Protein AF-0000000070314030 (afdb_homodimer)

Foldseek 3Di:
DVVVVVVVVQLVCLPVPLDQKDKDQAQADDPVVQVVVCVSSVFPDKDWADAPPRGGIMMMTHHPQWDKDFPDDDNFKTWIWIDHPHDIDIDMGGHDPVVDDPPPPVVVVVD/DVVVVVVVVQLVCLPVPLDQKDKDQAFADDPVVQVVVCVSSVFPDKDWADAPPRITIMMMTHHPQWDKDFPDDDSFKTWIWIDHPHDIDIDMGGHDPVPDDPPVVVVVVVD

pLDDT: mean 74.82, std 18.59, range [35.97, 97.19]

Organism: NCBI:txid109376

Sequence (222 aa):
MGSKWTISYLSEIKHKHKPDFLFLAETKQGPEFVQKFQGHFGYDNLVTVDPVGRSGGLALYYNSEYQVKVLYSSNRMIDVEAEALGKKVYLTFVYGDPVQDMREQVWERLTMGSKWTISYLSEIKHKHKPDFLFLAETKQGPEFVQKFQGHFGYDNLVTVDPVGRSGGLALYYNSEYQVKVLYSSNRMIDVEAEALGKKVYLTFVYGDPVQDMREQVWERLT

Radius of gyration: 16.03 Å; Cα contacts (8 Å, |Δi|>4): 438; chains: 2; bounding box: 40×42×39 Å

Solvent-accessible surface area (backbone atoms only — not comparable to full-atom values): 11882 Å² total; per-residue (Å²): 119,75,62,60,53,52,38,53,45,52,59,49,31,52,74,72,56,57,51,42,31,38,39,35,42,29,25,71,54,56,75,66,52,59,54,53,49,32,64,72,66,64,47,76,40,78,48,75,30,70,39,69,78,77,49,14,22,36,35,38,35,29,43,78,73,43,52,72,43,79,76,46,74,49,65,39,32,45,29,34,41,33,32,42,95,91,41,77,47,32,41,29,40,36,53,42,58,61,85,59,57,55,66,65,52,38,46,55,65,71,93,118,75,65,61,54,50,37,53,46,53,58,49,31,51,75,73,56,57,51,44,32,37,38,34,42,30,23,61,53,57,74,65,53,58,53,53,49,32,64,70,66,63,45,75,40,79,46,76,30,70,36,80,74,81,46,17,21,36,34,39,35,29,42,78,73,42,52,74,44,80,77,45,73,46,68,39,32,45,29,34,41,34,32,42,98,90,42,79,46,31,41,31,40,37,53,46,61,64,85,63,58,56,67,64,49,38,47,56,66,70,95

Nearest PDB structures (foldseek):
  5xm9-assembly2_C  TM=5.445E-01  e=5.237E-01  African swine fever virus BA71V
  6yef-assembly1_h  TM=3.687E-01  e=9.655E-01  Staphylococcus aureus subsp. aureus NCTC 8325
  6htq-assembly1_h  TM=3.762E-01  e=4.192E+00  Bacillus subtilis subsp. subtilis str. 168
  2p4w-assembly1_A  TM=2.348E-01  e=5.693E+00  Pyrococcus furiosus
  5xm9-assembly2_C  TM=7.116E-01  e=5.278E-01  African swine fever virus BA71V

Secondary structure (DSSP, 8-state):
-HHHHHHHHHHHHHHH---SEEEEE-SS--HHHHHHHHHHHT-SEEEEE--STTS--EEEEE-TTSEEEEEEEETTEEEEEEEETTEEEEEEEEE--SSS-IIIIIHHHH-/-HHHHHHHHHHHHHHH---SEEEEE-SS--HHHHHHHHHHHT-SEEEEE--SSSS--EEEEE-TTSEEEEEEEETTEEEEEEEETTEEEEEEEEE--SSSSHHHHHHHHH-

InterPro domains:
  IPR036691 Endonuclease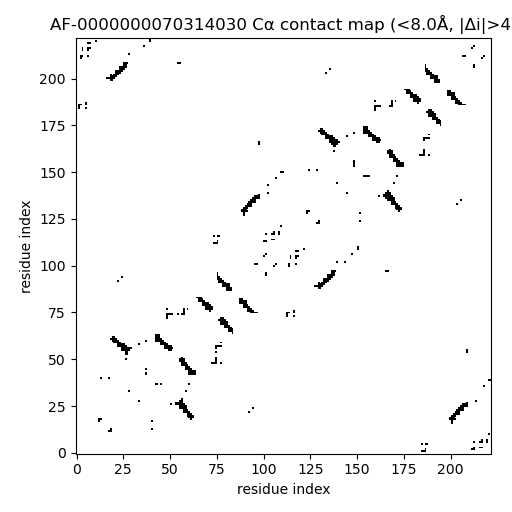/exonuclease/phosphatase superfamily [G3DSA:3.60.10.10] (2-111)
  IPR036691 Endonuclease/exonuclease/phosphatase superfamily [SSF56219] (6-108)

Structure (mmCIF, N/CA/C/O backbone):
data_AF-0000000070314030-model_v1
#
loop_
_entity.id
_entity.type
_entity.pdbx_description
1 polymer 'Uncharacterized protein'
#
loop_
_atom_site.group_PDB
_atom_site.id
_atom_site.type_symbol
_atom_site.label_atom_id
_atom_site.label_alt_id
_atom_site.label_comp_id
_atom_site.label_asym_id
_atom_site.label_entity_id
_atom_site.label_seq_id
_atom_site.pdbx_PDB_ins_code
_atom_site.Cartn_x
_atom_site.Cartn_y
_atom_site.Cartn_z
_atom_site.occupancy
_atom_site.B_iso_or_equiv
_atom_site.auth_seq_id
_atom_site.auth_comp_id
_atom_site.auth_asym_id
_atom_site.auth_atom_id
_atom_site.pdbx_PDB_model_num
ATOM 1 N N . MET A 1 1 ? 2.504 8.555 20.75 1 35.97 1 MET A N 1
ATOM 2 C CA . MET A 1 1 ? 2.734 7.195 21.25 1 35.97 1 MET A CA 1
ATOM 3 C C . MET A 1 1 ? 2.584 6.18 20.125 1 35.97 1 MET A C 1
ATOM 5 O O . MET A 1 1 ? 3.34 5.207 20.047 1 35.97 1 MET A O 1
ATOM 9 N N . GLY A 1 2 ? 1.562 6.305 19.062 1 44.12 2 GLY A N 1
ATOM 10 C CA . GLY A 1 2 ? 1.179 5.395 18 1 44.12 2 GLY A CA 1
ATOM 11 C C . GLY A 1 2 ? 2.312 5.094 17.031 1 44.12 2 GLY A C 1
ATOM 12 O O . GLY A 1 2 ? 2.447 3.965 16.562 1 44.12 2 GLY A O 1
ATOM 13 N N . SER A 1 3 ? 3.213 6.074 17 1 54.81 3 SER A N 1
ATOM 14 C CA . SER A 1 3 ? 4.312 6.008 16.047 1 54.81 3 SER A CA 1
ATOM 15 C C . SER A 1 3 ? 5.391 5.031 16.5 1 54.81 3 SER A C 1
ATOM 17 O O . SER A 1 3 ? 5.93 4.27 15.703 1 54.81 3 SER A O 1
ATOM 19 N N . LYS A 1 4 ? 5.613 4.973 17.859 1 57.22 4 LYS A N 1
ATOM 20 C CA . LYS A 1 4 ? 6.645 4.098 18.406 1 57.22 4 LYS A CA 1
ATOM 21 C C . LYS A 1 4 ? 6.32 2.631 18.141 1 57.22 4 LYS A C 1
ATOM 23 O O . LYS A 1 4 ? 7.203 1.843 17.797 1 57.22 4 LYS A O 1
ATOM 28 N N . TRP A 1 5 ? 5.027 2.453 18.109 1 59.06 5 TRP A N 1
ATOM 29 C CA . TRP A 1 5 ? 4.613 1.062 17.969 1 59.06 5 TRP A CA 1
ATOM 30 C C . TRP A 1 5 ? 4.738 0.603 16.516 1 59.06 5 TRP A C 1
ATOM 32 O O . TRP A 1 5 ? 5.172 -0.52 16.25 1 59.06 5 TRP A O 1
ATOM 42 N N . THR A 1 6 ? 4.609 1.526 15.633 1 64.81 6 THR A N 1
ATOM 43 C CA . THR A 1 6 ? 4.691 1.187 14.219 1 64.81 6 THR A CA 1
ATOM 44 C C . THR A 1 6 ? 6.133 0.872 13.82 1 64.81 6 THR A C 1
ATOM 46 O O . THR A 1 6 ? 6.387 -0.11 13.125 1 64.81 6 THR A O 1
ATOM 49 N N . ILE A 1 7 ? 6.965 1.538 14.398 1 65.25 7 ILE A N 1
ATOM 50 C CA . ILE A 1 7 ? 8.375 1.353 14.07 1 65.25 7 ILE A CA 1
ATOM 51 C C . ILE A 1 7 ? 8.875 0.043 14.68 1 65.25 7 ILE A C 1
ATOM 53 O O . ILE A 1 7 ? 9.617 -0.704 14.031 1 65.25 7 ILE A O 1
ATOM 57 N N . SER A 1 8 ? 8.484 -0.083 15.891 1 70.31 8 SER A N 1
ATOM 58 C CA . SER A 1 8 ? 8.867 -1.33 16.547 1 70.31 8 SER A CA 1
ATOM 59 C C . SER A 1 8 ? 8.336 -2.539 15.781 1 70.31 8 SER A C 1
ATOM 61 O O . SER A 1 8 ? 9.039 -3.537 15.617 1 70.31 8 SER A O 1
ATOM 63 N N . TYR A 1 9 ? 7.215 -2.328 15.328 1 76.69 9 TYR A N 1
ATOM 64 C CA . TYR A 1 9 ? 6.621 -3.436 14.586 1 76.69 9 TYR A CA 1
ATOM 65 C C . TYR A 1 9 ? 7.348 -3.662 13.266 1 76.69 9 TYR A C 1
ATOM 67 O O . TYR A 1 9 ? 7.625 -4.805 12.891 1 76.69 9 TYR A O 1
ATOM 75 N N . LEU A 1 10 ? 7.656 -2.596 12.695 1 76.19 10 LEU A N 1
ATOM 76 C CA . LEU A 1 10 ? 8.367 -2.711 11.422 1 76.19 10 LEU A CA 1
ATOM 77 C C . LEU A 1 10 ? 9.711 -3.406 11.609 1 76.19 10 LEU A C 1
ATOM 79 O O . LEU A 1 10 ? 10.109 -4.223 10.781 1 76.19 10 LEU A O 1
ATOM 83 N N . SER A 1 11 ? 10.297 -3.053 12.664 1 74.38 11 SER A N 1
ATOM 84 C CA . SER A 1 11 ? 11.57 -3.686 12.977 1 74.38 11 SER A CA 1
ATOM 85 C C . SER A 1 11 ? 11.398 -5.168 13.281 1 74.38 11 SER A C 1
ATOM 87 O O . SER A 1 11 ? 12.25 -5.988 12.922 1 74.38 11 SER A O 1
ATOM 89 N N . GLU A 1 12 ? 10.336 -5.477 13.844 1 77.94 12 GLU A N 1
ATOM 90 C CA . GLU A 1 12 ? 10.062 -6.855 14.227 1 77.94 12 GLU A CA 1
ATOM 91 C C . GLU A 1 12 ? 9.75 -7.719 13.008 1 77.94 12 GLU A C 1
ATOM 93 O O . GLU A 1 12 ? 10.18 -8.867 12.922 1 77.94 12 GLU A O 1
ATOM 98 N N . ILE A 1 13 ? 9.047 -7.066 12.086 1 77.19 13 ILE A N 1
ATOM 99 C CA . ILE A 1 13 ? 8.562 -7.906 10.992 1 77.19 13 ILE A CA 1
ATOM 100 C C . ILE A 1 13 ? 9.703 -8.164 10 1 77.19 13 ILE A C 1
ATOM 102 O O . ILE A 1 13 ? 9.648 -9.125 9.227 1 77.19 13 ILE A O 1
ATOM 106 N N . LYS A 1 14 ? 10.664 -7.395 10.086 1 76.5 14 LYS A N 1
ATOM 107 C CA . LYS A 1 14 ? 11.844 -7.621 9.25 1 76.5 14 LYS A CA 1
ATOM 108 C C . LYS A 1 14 ? 12.406 -9.023 9.477 1 76.5 14 LYS A C 1
ATOM 110 O O . LYS A 1 14 ? 12.898 -9.656 8.531 1 76.5 14 LYS A O 1
ATOM 115 N N . HIS A 1 15 ? 12.281 -9.453 10.695 1 76.25 15 HIS A N 1
ATOM 116 C CA . HIS A 1 15 ? 12.891 -10.719 11.078 1 76.25 15 HIS A CA 1
ATOM 117 C C . HIS A 1 15 ? 11.859 -11.844 11.094 1 76.25 15 HIS A C 1
ATOM 119 O O . HIS A 1 15 ? 12.211 -13.016 10.953 1 76.25 15 HIS A O 1
ATOM 125 N N . LYS A 1 16 ? 10.656 -11.539 11.234 1 78.25 16 LYS A N 1
ATOM 126 C CA . LYS A 1 16 ? 9.609 -12.547 11.352 1 78.25 16 LYS A CA 1
ATOM 127 C C . LYS A 1 16 ? 9.055 -12.93 9.984 1 78.25 16 LYS A C 1
ATOM 129 O O . LYS A 1 16 ? 9.023 -14.109 9.625 1 78.25 16 LYS A O 1
ATOM 134 N N . HIS A 1 17 ? 8.531 -11.984 9.281 1 79.44 17 HIS A N 1
ATOM 135 C CA . HIS A 1 17 ? 8.109 -12.148 7.895 1 79.44 17 HIS A CA 1
ATOM 136 C C . HIS A 1 17 ? 8.383 -10.883 7.082 1 79.44 17 HIS A C 1
ATOM 138 O O . HIS A 1 17 ? 7.578 -9.953 7.078 1 79.44 17 HIS A O 1
ATOM 144 N N . LYS A 1 18 ? 9.617 -10.852 6.621 1 84.88 18 LYS A N 1
ATOM 145 C CA . LYS A 1 18 ? 9.906 -9.703 5.766 1 84.88 18 LYS A CA 1
ATOM 146 C C . LYS A 1 18 ? 8.836 -9.531 4.691 1 84.88 18 LYS A C 1
ATOM 148 O O . LYS A 1 18 ? 8.594 -10.445 3.9 1 84.88 18 LYS A O 1
ATOM 153 N N . PRO A 1 19 ? 8.148 -8.367 4.695 1 92.69 19 PRO A N 1
ATOM 154 C CA . PRO A 1 19 ? 7.145 -8.188 3.645 1 92.69 19 PRO A CA 1
ATOM 155 C C . PRO A 1 19 ? 7.719 -8.352 2.24 1 92.69 19 PRO A C 1
ATOM 157 O O . PRO A 1 19 ? 8.852 -7.953 1.981 1 92.69 19 PRO A O 1
ATOM 160 N N . ASP A 1 20 ? 6.91 -9.016 1.349 1 95.25 20 ASP A N 1
ATOM 161 C CA . ASP A 1 20 ? 7.312 -9.094 -0.052 1 95.25 20 ASP A CA 1
ATOM 162 C C . ASP A 1 20 ? 7.285 -7.719 -0.712 1 95.25 20 ASP A C 1
ATOM 164 O O . ASP A 1 20 ? 8.125 -7.418 -1.566 1 95.25 20 ASP A O 1
ATOM 168 N N . PHE A 1 21 ? 6.297 -6.945 -0.281 1 95.69 21 PHE A N 1
ATOM 169 C CA . PHE A 1 21 ? 6.121 -5.574 -0.75 1 95.69 21 PHE A CA 1
ATOM 170 C C . PHE A 1 21 ? 5.879 -4.629 0.421 1 95.69 21 PHE A C 1
ATOM 172 O O . PHE A 1 21 ? 5.012 -4.879 1.259 1 95.69 21 PHE A O 1
ATOM 179 N N . LEU A 1 22 ? 6.668 -3.576 0.509 1 92.31 22 LEU A N 1
ATOM 180 C CA . LEU A 1 22 ? 6.465 -2.525 1.5 1 92.31 22 LEU A CA 1
ATOM 181 C C . LEU A 1 22 ? 6.324 -1.165 0.827 1 92.31 22 LEU A C 1
ATOM 183 O O . LEU A 1 22 ? 7.25 -0.696 0.164 1 92.31 22 LEU A O 1
ATOM 187 N N . PHE A 1 23 ? 5.164 -0.625 0.94 1 90.38 23 PHE A N 1
ATOM 188 C CA . PHE A 1 23 ? 4.902 0.719 0.438 1 90.38 23 PHE A CA 1
ATOM 189 C C . PHE A 1 23 ? 5.051 1.75 1.551 1 90.38 23 PHE A C 1
ATOM 191 O O . PHE A 1 23 ? 4.512 1.573 2.645 1 90.38 23 PHE A O 1
ATOM 198 N N . LEU A 1 24 ? 5.812 2.764 1.223 1 83.06 24 LEU A N 1
ATOM 199 C CA . LEU A 1 24 ? 6.023 3.859 2.162 1 83.06 24 LEU A CA 1
ATOM 200 C C . LEU A 1 24 ? 5.559 5.184 1.564 1 83.06 24 LEU A C 1
ATOM 202 O O . LEU A 1 24 ? 6.012 5.574 0.485 1 83.06 24 LEU A O 1
ATOM 206 N N . ALA A 1 25 ? 4.551 5.746 2.113 1 72.56 25 ALA A N 1
ATOM 207 C CA . ALA A 1 25 ? 4.172 7.105 1.74 1 72.56 25 ALA A CA 1
ATOM 208 C C . ALA A 1 25 ? 4.828 8.133 2.66 1 72.56 25 ALA A C 1
ATOM 210 O O . ALA A 1 25 ? 4.512 8.195 3.852 1 72.56 25 ALA A O 1
ATOM 211 N N . GLU A 1 26 ? 6.188 8.555 2.309 1 60.34 26 GLU A N 1
ATOM 212 C CA . GLU A 1 26 ? 6.977 9.445 3.154 1 60.34 26 GLU A CA 1
ATOM 213 C C . GLU A 1 26 ? 6.762 10.906 2.775 1 60.34 26 GLU A C 1
ATOM 215 O O . GLU A 1 26 ? 7.07 11.312 1.654 1 60.34 26 GLU A O 1
ATOM 220 N N . THR A 1 27 ? 5.914 11.711 3.305 1 53.16 27 THR A N 1
ATOM 221 C CA . THR A 1 27 ? 5.633 13.062 2.846 1 53.16 27 THR A CA 1
ATOM 222 C C . THR A 1 27 ? 6.855 13.961 3.031 1 53.16 27 THR A C 1
ATOM 224 O O . THR A 1 27 ? 7.039 14.93 2.285 1 53.16 27 THR A O 1
ATOM 227 N N . LYS A 1 28 ? 7.613 13.664 4.016 1 52.69 28 LYS A N 1
ATOM 228 C CA . LYS A 1 28 ? 8.594 14.727 4.227 1 52.69 28 LYS A CA 1
ATOM 229 C C . LYS A 1 28 ? 10 14.156 4.379 1 52.69 28 LYS A C 1
ATOM 231 O O . LYS A 1 28 ? 10.898 14.828 4.902 1 52.69 28 LYS A O 1
ATOM 236 N N . GLN A 1 29 ? 10.18 12.914 3.846 1 57.28 29 GLN A N 1
ATOM 237 C CA . GLN A 1 29 ? 11.523 12.391 4.051 1 57.28 29 GLN A CA 1
ATOM 238 C C . GLN A 1 29 ? 12.344 12.477 2.768 1 57.28 29 GLN A C 1
ATOM 240 O O . GLN A 1 29 ? 11.805 12.359 1.667 1 57.28 29 GLN A O 1
ATOM 245 N N . GLY A 1 30 ? 13.617 12.938 2.906 1 59.03 30 GLY A N 1
ATOM 246 C CA . GLY A 1 30 ? 14.539 13.047 1.788 1 59.03 30 GLY A CA 1
ATOM 247 C C . GLY A 1 30 ? 14.945 11.703 1.215 1 59.03 30 GLY A C 1
ATOM 248 O O . GLY A 1 30 ? 14.602 10.656 1.768 1 59.03 30 GLY A O 1
ATOM 249 N N . PRO A 1 31 ? 15.438 11.688 -0.002 1 65.5 31 PRO A N 1
ATOM 250 C CA . PRO A 1 31 ? 15.914 10.477 -0.69 1 65.5 31 PRO A CA 1
ATOM 251 C C . PRO A 1 31 ? 16.859 9.641 0.17 1 65.5 31 PRO A C 1
ATOM 253 O O . PRO A 1 31 ? 16.906 8.414 0.022 1 65.5 31 PRO A O 1
ATOM 256 N N . GLU A 1 32 ? 17.547 10.266 1.08 1 69.06 32 GLU A N 1
ATOM 257 C CA . GLU A 1 32 ? 18.5 9.547 1.923 1 69.06 32 GLU A CA 1
ATOM 258 C C . GLU A 1 32 ? 17.781 8.562 2.848 1 69.06 32 GLU A C 1
ATOM 260 O O . GLU A 1 32 ? 18.281 7.465 3.102 1 69.06 32 GLU A O 1
ATOM 265 N N . PHE A 1 33 ? 16.734 8.922 3.199 1 69.5 33 PHE A N 1
ATOM 266 C CA . PHE A 1 33 ? 15.961 8.062 4.094 1 69.5 33 PHE A CA 1
ATOM 267 C C . PHE A 1 33 ? 15.523 6.793 3.379 1 69.5 33 PHE A C 1
ATOM 269 O O . PHE A 1 33 ? 15.672 5.691 3.914 1 69.5 33 PHE A O 1
ATOM 276 N N . VAL A 1 34 ? 15.102 6.914 2.297 1 73.5 34 VAL A N 1
ATOM 277 C CA . VAL A 1 34 ? 14.562 5.816 1.499 1 73.5 34 VAL A CA 1
ATOM 278 C C . VAL A 1 34 ? 15.656 4.781 1.252 1 73.5 34 VAL A C 1
ATOM 280 O O . VAL A 1 34 ? 15.43 3.578 1.404 1 73.5 34 VAL A O 1
ATOM 283 N N . GLN A 1 35 ? 16.828 5.242 1.033 1 77.69 35 GLN A N 1
ATOM 284 C CA . GLN A 1 35 ? 17.938 4.34 0.762 1 77.69 35 GLN A CA 1
ATOM 285 C C . GLN A 1 35 ? 18.391 3.633 2.035 1 77.69 35 GLN A C 1
ATOM 287 O O . GLN A 1 35 ? 18.734 2.445 2.008 1 77.69 35 GLN A O 1
ATOM 292 N N . LYS A 1 36 ? 18.422 4.398 3.045 1 75.75 36 LYS A N 1
ATOM 293 C CA . LYS A 1 36 ? 18.828 3.812 4.324 1 75.75 36 LYS A CA 1
ATOM 294 C C . LYS A 1 36 ? 17.828 2.74 4.766 1 75.75 36 LYS A C 1
ATOM 296 O O . LYS A 1 36 ? 18.234 1.687 5.262 1 75.75 36 LYS A O 1
ATOM 301 N N . PHE A 1 37 ? 16.641 2.996 4.5 1 77.56 37 PHE A N 1
ATOM 302 C CA . PHE A 1 37 ? 15.586 2.051 4.84 1 77.56 37 PHE A CA 1
ATOM 303 C C . PHE A 1 37 ? 15.727 0.765 4.039 1 77.56 37 PHE A C 1
ATOM 305 O O . PHE A 1 37 ? 15.57 -0.332 4.578 1 77.56 37 PHE A O 1
ATOM 312 N N . GLN A 1 38 ? 16.047 0.926 2.855 1 82.81 38 GLN A N 1
ATOM 313 C CA . GLN A 1 38 ? 16.25 -0.229 1.984 1 82.81 38 GLN A CA 1
ATOM 314 C C . GLN A 1 38 ? 17.328 -1.158 2.533 1 82.81 38 GLN A C 1
ATOM 316 O O . GLN A 1 38 ? 17.125 -2.371 2.609 1 82.81 38 GLN A O 1
ATOM 321 N N . GLY A 1 39 ? 18.484 -0.559 2.832 1 81.69 39 GLY A N 1
ATOM 322 C CA . GLY A 1 39 ? 19.594 -1.33 3.383 1 81.69 39 GLY A CA 1
ATOM 323 C C . GLY A 1 39 ? 19.25 -1.983 4.711 1 81.69 39 GLY A C 1
ATOM 324 O O . GLY A 1 39 ? 19.594 -3.148 4.938 1 81.69 39 GLY A O 1
ATOM 325 N N . HIS A 1 40 ? 18.516 -1.284 5.453 1 76.81 40 HIS A N 1
ATOM 326 C CA . HIS A 1 40 ? 18.188 -1.771 6.785 1 76.81 40 HIS A CA 1
ATOM 327 C C . HIS A 1 40 ? 17.219 -2.955 6.711 1 76.81 40 HIS A C 1
ATOM 329 O O . HIS A 1 40 ? 17.359 -3.924 7.461 1 76.81 40 HIS A O 1
ATOM 335 N N . PHE A 1 41 ? 16.297 -2.904 5.828 1 82.94 41 PHE A N 1
ATOM 336 C CA . PHE A 1 41 ? 15.281 -3.943 5.727 1 82.94 41 PHE A CA 1
ATOM 337 C C . PHE A 1 41 ? 15.742 -5.062 4.801 1 82.94 41 PHE A C 1
ATOM 339 O O . PHE A 1 41 ? 15.148 -6.141 4.781 1 82.94 41 PHE A O 1
ATOM 346 N N . GLY A 1 42 ? 16.797 -4.773 3.992 1 86.56 42 GLY A N 1
ATOM 347 C CA . GLY A 1 42 ? 17.391 -5.793 3.143 1 86.56 42 GLY A CA 1
ATOM 348 C C . GLY A 1 42 ? 16.609 -6.016 1.853 1 86.56 42 GLY A C 1
ATOM 349 O O . GLY A 1 42 ? 16.5 -7.148 1.387 1 86.56 42 GLY A O 1
ATOM 350 N N . TYR A 1 43 ? 15.984 -4.953 1.379 1 91.12 43 TYR A N 1
ATOM 351 C CA . TYR A 1 43 ? 15.289 -5.094 0.103 1 91.12 43 TYR A CA 1
ATOM 352 C C . TYR A 1 43 ? 16.266 -4.969 -1.062 1 91.12 43 TYR A C 1
ATOM 354 O O . TYR A 1 43 ? 17.203 -4.176 -1.007 1 91.12 43 TYR A O 1
ATOM 362 N N . ASP A 1 44 ? 15.914 -5.738 -2.084 1 91.94 44 ASP A N 1
ATOM 363 C CA . ASP A 1 44 ? 16.75 -5.738 -3.277 1 91.94 44 ASP A CA 1
ATOM 364 C C . ASP A 1 44 ? 16.359 -4.617 -4.234 1 91.94 44 ASP A C 1
ATOM 366 O O . ASP A 1 44 ? 17.172 -4.129 -5.012 1 91.94 44 ASP A O 1
ATOM 370 N N . ASN A 1 45 ? 15.094 -4.289 -4.168 1 95 45 ASN A N 1
ATOM 371 C CA . ASN A 1 45 ? 14.57 -3.389 -5.191 1 95 45 ASN A CA 1
ATOM 372 C C . ASN A 1 45 ? 13.773 -2.242 -4.574 1 95 45 ASN A C 1
ATOM 374 O O . ASN A 1 45 ? 13.195 -2.391 -3.498 1 95 45 ASN A O 1
ATOM 378 N N . LEU A 1 46 ? 13.828 -1.111 -5.246 1 92.12 46 LEU A N 1
ATOM 379 C CA . LEU A 1 46 ? 13.211 0.12 -4.77 1 92.12 46 LEU A CA 1
ATOM 380 C C . LEU A 1 46 ? 12.664 0.938 -5.934 1 92.12 46 LEU A C 1
ATOM 382 O O . LEU A 1 46 ? 13.336 1.113 -6.949 1 92.12 46 LEU A O 1
ATOM 386 N N . VAL A 1 47 ? 11.359 1.292 -5.809 1 91.19 47 VAL A N 1
ATOM 387 C CA . VAL A 1 47 ? 10.75 2.291 -6.684 1 91.19 47 VAL A CA 1
ATOM 388 C C . VAL A 1 47 ? 10.438 3.555 -5.883 1 91.19 47 VAL A C 1
ATOM 390 O O . VAL A 1 47 ? 9.852 3.482 -4.801 1 91.19 47 VAL A O 1
ATOM 393 N N . THR A 1 48 ? 10.922 4.719 -6.348 1 86.94 48 THR A N 1
ATOM 394 C CA . THR A 1 48 ? 10.602 5.961 -5.656 1 86.94 48 THR A CA 1
ATOM 395 C C . THR A 1 48 ? 9.891 6.934 -6.594 1 86.94 48 THR A C 1
ATOM 397 O O . THR A 1 48 ? 10.062 6.867 -7.812 1 86.94 48 THR A O 1
ATOM 400 N N . VAL A 1 49 ? 8.977 7.668 -5.992 1 83.19 49 VAL A N 1
ATOM 401 C CA . VAL A 1 49 ? 8.375 8.82 -6.652 1 83.19 49 VAL A CA 1
ATOM 402 C C . VAL A 1 49 ? 8.758 10.102 -5.902 1 83.19 49 VAL A C 1
ATOM 404 O O . VAL A 1 49 ? 8.539 10.203 -4.691 1 83.19 49 VAL A O 1
ATOM 407 N N . ASP A 1 50 ? 9.383 11.016 -6.645 1 72.31 50 ASP A N 1
ATOM 408 C CA . ASP A 1 50 ? 9.844 12.25 -6.012 1 72.31 50 ASP A CA 1
ATOM 409 C C . ASP A 1 50 ? 8.672 13.094 -5.531 1 72.31 50 ASP A C 1
ATOM 411 O O . ASP A 1 50 ? 7.613 13.117 -6.164 1 72.31 50 ASP A O 1
ATOM 415 N N . PRO A 1 51 ? 8.82 13.609 -4.305 1 63.66 51 PRO A N 1
ATOM 416 C CA . PRO A 1 51 ? 7.758 14.508 -3.842 1 63.66 51 PRO A CA 1
ATOM 417 C C . PRO A 1 51 ? 7.625 15.766 -4.707 1 63.66 51 PRO A C 1
ATOM 419 O O . PRO A 1 51 ? 8.594 16.188 -5.328 1 63.66 51 PRO A O 1
ATOM 422 N N . VAL A 1 52 ? 6.359 16.047 -5.133 1 53.84 52 VAL A N 1
ATOM 423 C CA . VAL A 1 52 ? 6.156 17.359 -5.746 1 53.84 52 VAL A CA 1
ATOM 424 C C . VAL A 1 52 ? 5.98 18.406 -4.66 1 53.84 52 VAL A C 1
ATOM 426 O O . VAL A 1 52 ? 5.02 18.359 -3.891 1 53.84 52 VAL A O 1
ATOM 429 N N . GLY A 1 53 ? 7.023 19.141 -4.328 1 52.41 53 GLY A N 1
ATOM 430 C CA . GLY A 1 53 ? 7.051 20.125 -3.268 1 52.41 53 GLY A CA 1
ATOM 431 C C . GLY A 1 53 ? 7.301 19.531 -1.896 1 52.41 53 GLY A C 1
ATOM 432 O O . GLY A 1 53 ? 8.258 18.781 -1.708 1 52.41 53 GLY A O 1
ATOM 433 N N . ARG A 1 54 ? 6.23 20.062 -0.901 1 47.94 54 ARG A N 1
ATOM 434 C CA . ARG A 1 54 ? 6.41 19.609 0.474 1 47.94 54 ARG A CA 1
ATOM 435 C C . ARG A 1 54 ? 5.914 18.172 0.649 1 47.94 54 ARG A C 1
ATOM 437 O O . ARG A 1 54 ? 5.957 17.625 1.754 1 47.94 54 ARG A O 1
ATOM 444 N N . SER A 1 55 ? 5 17.703 -0.189 1 48.19 55 SER A N 1
ATOM 445 C CA . SER A 1 55 ? 4.289 16.438 0.033 1 48.19 55 SER A CA 1
ATOM 446 C C . SER A 1 55 ? 5.191 15.242 -0.228 1 48.19 55 SER A C 1
ATOM 448 O O . SER A 1 55 ? 6.023 15.273 -1.137 1 48.19 55 SER A O 1
ATOM 450 N N . GLY A 1 56 ? 5.75 14.594 0.653 1 54.09 56 GLY A N 1
ATOM 451 C CA . GLY A 1 56 ? 6.562 13.414 0.937 1 54.09 56 GLY A CA 1
ATOM 452 C C . GLY A 1 56 ? 6.52 12.383 -0.173 1 54.09 56 GLY A C 1
ATOM 453 O O . GLY A 1 56 ? 5.523 12.273 -0.889 1 54.09 56 GLY A O 1
ATOM 454 N N . GLY A 1 57 ? 7.68 11.992 -0.906 1 69.88 57 GLY A N 1
ATOM 455 C CA . GLY A 1 57 ? 8.008 10.977 -1.896 1 69.88 57 GLY A CA 1
ATOM 456 C C . GLY A 1 57 ? 7.445 9.609 -1.556 1 69.88 57 GLY A C 1
ATOM 457 O O . GLY A 1 57 ? 7.07 9.352 -0.41 1 69.88 57 GLY A O 1
ATOM 458 N N . LEU A 1 58 ? 6.801 8.828 -2.451 1 81.88 58 LEU A N 1
ATOM 459 C CA . LEU A 1 58 ? 6.387 7.441 -2.305 1 81.88 58 LEU A CA 1
ATOM 460 C C . LEU A 1 58 ? 7.543 6.492 -2.605 1 81.88 58 LEU A C 1
ATOM 462 O O . LEU A 1 58 ? 8.391 6.793 -3.445 1 81.88 58 LEU A O 1
ATOM 466 N N . ALA A 1 59 ? 7.539 5.449 -1.807 1 87.56 59 ALA A N 1
ATOM 467 C CA . ALA A 1 59 ? 8.523 4.402 -2.07 1 87.56 59 ALA A CA 1
ATOM 468 C C . ALA A 1 59 ? 7.883 3.02 -2.016 1 87.56 59 ALA A C 1
ATOM 470 O O . ALA A 1 59 ? 6.992 2.773 -1.199 1 87.56 59 ALA A O 1
ATOM 471 N N . LEU A 1 60 ? 8.289 2.193 -2.904 1 93.06 60 LEU A N 1
ATOM 472 C CA . LEU A 1 60 ? 7.93 0.78 -2.889 1 93.06 60 LEU A CA 1
ATOM 473 C C . LEU A 1 60 ? 9.172 -0.099 -2.822 1 93.06 60 LEU A C 1
ATOM 475 O O . LEU A 1 60 ? 10.031 -0.042 -3.709 1 93.06 60 LEU A O 1
ATOM 479 N N . TYR A 1 61 ? 9.242 -0.83 -1.74 1 93.19 61 TYR A N 1
ATOM 480 C CA . TYR A 1 61 ? 10.281 -1.842 -1.58 1 93.19 61 TYR A CA 1
ATOM 481 C C . TYR A 1 61 ? 9.742 -3.23 -1.899 1 93.19 61 TYR A C 1
ATOM 483 O O . TYR A 1 61 ? 8.609 -3.566 -1.532 1 93.19 61 TYR A O 1
ATOM 491 N N . TYR A 1 62 ? 10.594 -4.031 -2.611 1 96 62 TYR A N 1
ATOM 492 C CA . TYR A 1 62 ? 10.117 -5.379 -2.887 1 96 62 TYR A CA 1
ATOM 493 C C . TYR A 1 62 ? 11.281 -6.352 -3.049 1 96 62 TYR A C 1
ATOM 495 O O . TYR A 1 62 ? 12.406 -5.938 -3.334 1 96 62 TYR A O 1
ATOM 503 N N . ASN A 1 63 ? 10.977 -7.66 -2.881 1 94.31 63 ASN A N 1
ATOM 504 C CA . ASN A 1 63 ? 11.977 -8.727 -2.945 1 94.31 63 ASN A CA 1
ATOM 505 C C . ASN A 1 63 ? 12.297 -9.109 -4.387 1 94.31 63 ASN A C 1
ATOM 507 O O . ASN A 1 63 ? 11.453 -8.969 -5.273 1 94.31 63 ASN A O 1
ATOM 511 N N . SER A 1 64 ? 13.43 -9.719 -4.641 1 93.94 64 SER A N 1
ATOM 512 C CA . SER A 1 64 ? 13.922 -10.047 -5.977 1 93.94 64 SER A CA 1
ATOM 513 C C . SER A 1 64 ? 13.164 -11.227 -6.57 1 93.94 64 SER A C 1
ATOM 515 O O . SER A 1 64 ? 13.289 -11.516 -7.762 1 93.94 64 SER A O 1
ATOM 517 N N . GLU A 1 65 ? 12.344 -11.812 -5.762 1 93.62 65 GLU A N 1
ATOM 518 C CA . GLU A 1 65 ? 11.539 -12.914 -6.285 1 93.62 65 GLU A CA 1
ATOM 519 C C . GLU A 1 65 ? 10.477 -12.406 -7.25 1 93.62 65 GLU A C 1
ATOM 521 O O . GLU A 1 65 ? 9.938 -13.172 -8.047 1 93.62 65 GLU A O 1
ATOM 526 N N . TYR A 1 66 ? 10.227 -11.109 -7.18 1 95.69 66 TYR A N 1
ATOM 527 C CA . TYR A 1 66 ? 9.188 -10.523 -8.016 1 95.69 66 TYR A CA 1
ATOM 528 C C . TYR A 1 66 ? 9.789 -9.656 -9.117 1 95.69 66 TYR A C 1
ATOM 530 O O . TYR A 1 66 ? 10.727 -8.898 -8.867 1 95.69 66 TYR A O 1
ATOM 538 N N . GLN A 1 67 ? 9.336 -9.883 -10.312 1 96.69 67 GLN A N 1
ATOM 539 C CA . GLN A 1 67 ? 9.547 -8.891 -11.359 1 96.69 67 GLN A CA 1
ATOM 540 C C . GLN A 1 67 ? 8.461 -7.82 -11.336 1 96.69 67 GLN A C 1
ATOM 542 O O . GLN A 1 67 ? 7.281 -8.125 -11.523 1 96.69 67 GLN A O 1
ATOM 547 N N . VAL A 1 68 ? 8.883 -6.594 -11.102 1 97.19 68 VAL A N 1
ATOM 548 C CA . VAL A 1 68 ? 7.895 -5.539 -10.891 1 97.19 68 VAL A CA 1
ATOM 549 C C . VAL A 1 68 ? 7.973 -4.527 -12.039 1 97.19 68 VAL A C 1
ATOM 551 O O . VAL A 1 68 ? 9.062 -4.078 -12.398 1 97.19 68 VAL A O 1
ATOM 554 N N . LYS A 1 69 ? 6.883 -4.234 -12.609 1 96.81 69 LYS A N 1
ATOM 555 C CA . LYS A 1 69 ? 6.719 -3.191 -13.617 1 96.81 69 LYS A CA 1
ATOM 556 C C . LYS A 1 69 ? 5.828 -2.064 -13.102 1 96.81 69 LYS A C 1
ATOM 558 O O . LYS A 1 69 ? 4.695 -2.305 -12.688 1 96.81 69 LYS A O 1
ATOM 563 N N . VAL A 1 70 ? 6.379 -0.869 -13.133 1 95.75 70 VAL A N 1
ATOM 564 C CA . VAL A 1 70 ? 5.562 0.284 -12.766 1 95.75 70 VAL A CA 1
ATOM 565 C C . VAL A 1 70 ? 4.625 0.641 -13.914 1 95.75 70 VAL A C 1
ATOM 567 O O . VAL A 1 70 ? 5.078 0.974 -15.016 1 95.75 70 VAL A O 1
ATOM 570 N N . LEU A 1 71 ? 3.344 0.573 -13.633 1 94.12 71 LEU A N 1
ATOM 571 C CA . LEU A 1 71 ? 2.348 0.874 -14.648 1 94.12 71 LEU A CA 1
ATOM 572 C C . LEU A 1 71 ? 2.01 2.361 -14.664 1 94.12 71 LEU A C 1
ATOM 574 O O . LEU A 1 71 ? 1.711 2.926 -15.719 1 94.12 71 LEU A O 1
ATOM 578 N N . TYR A 1 72 ? 2.016 2.934 -13.477 1 89.88 72 TYR A N 1
ATOM 579 C CA . TYR A 1 72 ? 1.74 4.355 -13.289 1 89.88 72 TYR A CA 1
ATOM 580 C C . TYR A 1 72 ? 2.281 4.848 -11.953 1 89.88 72 TYR A C 1
ATOM 582 O O . TYR A 1 72 ? 2.236 4.129 -10.953 1 89.88 72 TYR A O 1
ATOM 590 N N . SER A 1 73 ? 2.814 6.047 -11.938 1 87.75 73 SER A N 1
ATOM 591 C CA . SER A 1 73 ? 3.201 6.672 -10.672 1 87.75 73 SER A CA 1
ATOM 592 C C . SER A 1 73 ? 3 8.18 -10.727 1 87.75 73 SER A C 1
ATOM 594 O O . SER A 1 73 ? 3.111 8.797 -11.789 1 87.75 73 SER A O 1
ATOM 596 N N . SER A 1 74 ? 2.607 8.68 -9.641 1 81.38 74 SER A N 1
ATOM 597 C CA . SER A 1 74 ? 2.523 10.109 -9.359 1 81.38 74 SER A CA 1
ATOM 598 C C . SER A 1 74 ? 2.934 10.414 -7.926 1 81.38 74 SER A C 1
ATOM 600 O O . SER A 1 74 ? 3.307 9.508 -7.172 1 81.38 74 SER A O 1
ATOM 602 N N . ASN A 1 75 ? 2.816 11.648 -7.598 1 77.38 75 ASN A N 1
ATOM 603 C CA . ASN A 1 75 ? 3.145 12.016 -6.223 1 77.38 75 ASN A CA 1
ATOM 604 C C . ASN A 1 75 ? 2.117 11.469 -5.234 1 77.38 75 ASN A C 1
ATOM 606 O O . ASN A 1 75 ? 2.314 11.547 -4.02 1 77.38 75 ASN A O 1
ATOM 610 N N . ARG A 1 76 ? 1.138 10.719 -5.793 1 78 76 ARG A N 1
ATOM 611 C CA . ARG A 1 76 ? 0.079 10.266 -4.895 1 78 76 ARG A CA 1
ATOM 612 C C . ARG A 1 76 ? -0.196 8.773 -5.078 1 78 76 ARG A C 1
ATOM 614 O O . ARG A 1 76 ? -1.044 8.203 -4.391 1 78 76 ARG A O 1
ATOM 621 N N . MET A 1 77 ? 0.478 8.234 -6.102 1 84.62 77 MET A N 1
ATOM 622 C CA . MET A 1 77 ? 0.094 6.855 -6.395 1 84.62 77 MET A CA 1
ATOM 623 C C . MET A 1 77 ? 1.257 6.086 -7.008 1 84.62 77 MET A C 1
ATOM 625 O O . MET A 1 77 ? 2.033 6.641 -7.785 1 84.62 77 MET A O 1
ATOM 629 N N . ILE A 1 78 ? 1.318 4.824 -6.629 1 90.31 78 ILE A N 1
ATOM 630 C CA . ILE A 1 78 ? 2.145 3.855 -7.34 1 90.31 78 ILE A CA 1
ATOM 631 C C . ILE A 1 78 ? 1.297 2.65 -7.738 1 90.31 78 ILE A C 1
ATOM 633 O O . ILE A 1 78 ? 0.624 2.051 -6.898 1 90.31 78 ILE A O 1
ATOM 637 N N . ASP A 1 79 ? 1.225 2.404 -9.031 1 93 79 ASP A N 1
ATOM 638 C CA . ASP A 1 79 ? 0.552 1.24 -9.602 1 93 79 ASP A CA 1
ATOM 639 C C . ASP A 1 79 ? 1.552 0.305 -10.273 1 93 79 ASP A C 1
ATOM 641 O O . ASP A 1 79 ? 2.289 0.72 -11.172 1 93 79 ASP A O 1
ATOM 645 N N . VAL A 1 80 ? 1.512 -0.976 -9.758 1 95.94 80 VAL A N 1
ATOM 646 C CA . VAL A 1 80 ? 2.537 -1.867 -10.297 1 95.94 80 VAL A CA 1
ATOM 647 C C . VAL A 1 80 ? 1.913 -3.213 -10.656 1 95.94 80 VAL A C 1
ATOM 649 O O . VAL A 1 80 ? 0.885 -3.6 -10.094 1 95.94 80 VAL A O 1
ATOM 652 N N . GLU A 1 81 ? 2.566 -3.832 -11.617 1 96.38 81 GLU A N 1
ATOM 653 C CA . GLU A 1 81 ? 2.408 -5.254 -11.906 1 96.38 81 GLU A CA 1
ATOM 654 C C . GLU A 1 81 ? 3.59 -6.059 -11.375 1 96.38 81 GLU A C 1
ATOM 656 O O . GLU A 1 81 ? 4.742 -5.766 -11.695 1 96.38 81 GLU A O 1
ATOM 661 N N . ALA A 1 82 ? 3.307 -7.008 -10.492 1 96.69 82 ALA A N 1
ATOM 662 C CA . ALA A 1 82 ? 4.344 -7.887 -9.953 1 96.69 82 ALA A CA 1
ATOM 663 C C . ALA A 1 82 ? 4.152 -9.32 -10.438 1 96.69 82 ALA A C 1
ATOM 665 O O . ALA A 1 82 ? 3.027 -9.828 -10.453 1 96.69 82 ALA A O 1
ATOM 666 N N . GLU A 1 83 ? 5.238 -9.883 -10.828 1 95.75 83 GLU A N 1
ATOM 667 C CA . GLU A 1 83 ? 5.168 -11.242 -11.344 1 95.75 83 GLU A CA 1
ATOM 668 C C . GLU A 1 83 ? 6.184 -12.148 -10.648 1 95.75 83 GLU A C 1
ATOM 670 O O . GLU A 1 83 ? 7.336 -11.758 -10.461 1 95.75 83 GLU A O 1
ATOM 675 N N . ALA A 1 84 ? 5.66 -13.227 -10.148 1 91.5 84 ALA A N 1
ATOM 676 C CA . ALA A 1 84 ? 6.527 -14.297 -9.641 1 91.5 84 ALA A CA 1
ATOM 677 C C . ALA A 1 84 ? 6.039 -15.664 -10.109 1 91.5 84 ALA A C 1
ATOM 679 O O . ALA A 1 84 ? 4.852 -15.977 -10.016 1 91.5 84 ALA A O 1
ATOM 680 N N . LEU A 1 85 ? 6.938 -16.469 -10.633 1 89.19 85 LEU A N 1
ATOM 681 C CA . LEU A 1 85 ? 6.656 -17.828 -11.062 1 89.19 85 LEU A CA 1
ATOM 682 C C . LEU A 1 85 ? 5.469 -17.875 -12.016 1 89.19 85 LEU A C 1
ATOM 684 O O . LEU A 1 85 ? 4.562 -18.688 -11.852 1 89.19 85 LEU A O 1
ATOM 688 N N . GLY A 1 86 ? 5.324 -16.891 -12.875 1 88.25 86 GLY A N 1
ATOM 689 C CA . GLY A 1 86 ? 4.312 -16.875 -13.922 1 88.25 86 GLY A CA 1
ATOM 690 C C . GLY A 1 86 ? 2.986 -16.297 -13.461 1 88.25 86 GLY A C 1
ATOM 691 O O . GLY A 1 86 ? 2.014 -16.281 -14.219 1 88.25 86 GLY A O 1
ATOM 692 N N . LYS A 1 87 ? 2.887 -15.961 -12.203 1 90.25 87 LYS A N 1
ATOM 693 C CA . LYS A 1 87 ? 1.656 -15.367 -11.688 1 90.25 87 LYS A CA 1
ATOM 694 C C . LYS A 1 87 ? 1.813 -13.867 -11.484 1 90.25 87 LYS A C 1
ATOM 696 O O . LYS A 1 87 ? 2.855 -13.406 -11.016 1 90.25 87 LYS A O 1
ATOM 701 N N . LYS A 1 88 ? 0.728 -13.219 -11.891 1 92.88 88 LYS A N 1
ATOM 702 C CA . LYS A 1 88 ? 0.762 -11.758 -11.789 1 92.88 88 LYS A CA 1
ATOM 703 C C . LYS A 1 88 ? -0.148 -11.266 -10.672 1 92.88 88 LYS A C 1
ATOM 705 O O . LYS A 1 88 ? -1.193 -11.859 -10.398 1 92.88 88 LYS A O 1
ATOM 710 N N . VAL A 1 89 ? 0.376 -10.289 -10.016 1 93.94 89 VAL A N 1
ATOM 711 C CA . VAL A 1 89 ? -0.427 -9.586 -9.023 1 93.94 89 VAL A CA 1
ATOM 712 C C . VAL A 1 89 ? -0.325 -8.078 -9.242 1 93.94 89 VAL A C 1
ATOM 714 O O . VAL A 1 89 ? 0.757 -7.559 -9.531 1 93.94 89 VAL A O 1
ATOM 717 N N . TYR A 1 90 ? -1.498 -7.441 -9.195 1 94.44 90 TYR A N 1
ATOM 718 C CA . TYR A 1 90 ? -1.533 -5.996 -9.391 1 94.44 90 TYR A CA 1
ATOM 719 C C . TYR A 1 90 ? -1.728 -5.277 -8.055 1 94.44 90 TYR A C 1
ATOM 721 O O . TYR A 1 90 ? -2.66 -5.578 -7.312 1 94.44 90 TYR A O 1
ATOM 729 N N . LEU A 1 91 ? -0.795 -4.336 -7.766 1 95.81 91 LEU A N 1
ATOM 730 C CA . LEU A 1 91 ? -0.798 -3.578 -6.516 1 95.81 91 LEU A CA 1
ATOM 731 C C . LEU A 1 91 ? -0.9 -2.082 -6.789 1 95.81 91 LEU A C 1
ATOM 733 O O . LEU A 1 91 ? -0.161 -1.544 -7.617 1 95.81 91 LEU A O 1
ATOM 737 N N . THR A 1 92 ? -1.862 -1.471 -6.148 1 92.19 92 THR A N 1
ATOM 738 C CA . THR A 1 92 ? -2.008 -0.024 -6.262 1 92.19 92 THR A CA 1
ATOM 739 C C . THR A 1 92 ? -2.014 0.63 -4.883 1 92.19 92 THR A C 1
ATOM 741 O O . THR A 1 92 ? -2.738 0.193 -3.986 1 92.19 92 THR A O 1
ATOM 744 N N . PHE A 1 93 ? -1.172 1.583 -4.754 1 89.38 93 PHE A N 1
ATOM 745 C CA . PHE A 1 93 ? -1.104 2.365 -3.523 1 89.38 93 PHE A CA 1
ATOM 746 C C . PHE A 1 93 ? -1.469 3.82 -3.789 1 89.38 93 PHE A C 1
ATOM 748 O O . PHE A 1 93 ? -0.888 4.465 -4.664 1 89.38 93 PHE A O 1
ATOM 755 N N . VAL A 1 94 ? -2.43 4.277 -3.021 1 82.38 94 VAL A N 1
ATOM 756 C CA . VAL A 1 94 ? -2.883 5.652 -3.215 1 82.38 94 VAL A CA 1
ATOM 757 C C . VAL A 1 94 ? -2.766 6.422 -1.902 1 82.38 94 VAL A C 1
ATOM 759 O O . VAL A 1 94 ? -3.32 6.012 -0.881 1 82.38 94 VAL A O 1
ATOM 762 N N . TYR A 1 95 ? -2.064 7.504 -2.01 1 75.44 95 TYR A N 1
ATOM 763 C CA . TYR A 1 95 ? -1.97 8.445 -0.896 1 75.44 95 TYR A CA 1
ATOM 764 C C . TYR A 1 95 ? -2.953 9.594 -1.067 1 75.44 95 TYR A C 1
ATOM 766 O O . TYR A 1 95 ? -2.891 10.328 -2.055 1 75.44 95 TYR A O 1
ATOM 774 N N . GLY A 1 96 ? -3.904 9.805 -0.171 1 61.97 96 GLY A N 1
ATOM 775 C CA . GLY A 1 96 ? -4.895 10.867 -0.246 1 61.97 96 GLY A CA 1
ATOM 776 C C . GLY A 1 96 ? -4.457 12.141 0.445 1 61.97 96 GLY A C 1
ATOM 777 O O . GLY A 1 96 ? -3.918 12.102 1.554 1 61.97 96 GLY A O 1
ATOM 778 N N . ASP A 1 97 ? -4.086 13.188 -0.222 1 52.94 97 ASP A N 1
ATOM 779 C CA . ASP A 1 97 ? -3.705 14.477 0.348 1 52.94 97 ASP A CA 1
ATOM 780 C C . ASP A 1 97 ? -4.742 14.953 1.361 1 52.94 97 ASP A C 1
ATOM 782 O O . ASP A 1 97 ? -5.934 15.008 1.059 1 52.94 97 ASP A O 1
ATOM 786 N N . PRO A 1 98 ? -4.395 15.008 2.68 1 47.94 98 PRO A N 1
ATOM 787 C CA . PRO A 1 98 ? -5.328 15.609 3.635 1 47.94 98 PRO A CA 1
ATOM 788 C C . PRO A 1 98 ? -5.941 16.906 3.121 1 47.94 98 PRO A C 1
ATOM 790 O O . PRO A 1 98 ? -7.074 17.25 3.479 1 47.94 98 PRO A O 1
ATOM 793 N N . VAL A 1 99 ? -5.066 17.766 2.85 1 43.81 99 VAL A N 1
ATOM 794 C CA . VAL A 1 99 ? -5.57 19.094 2.533 1 43.81 99 VAL A CA 1
ATOM 795 C C . VAL A 1 99 ? -6.57 19 1.384 1 43.81 99 VAL A C 1
ATOM 797 O O . VA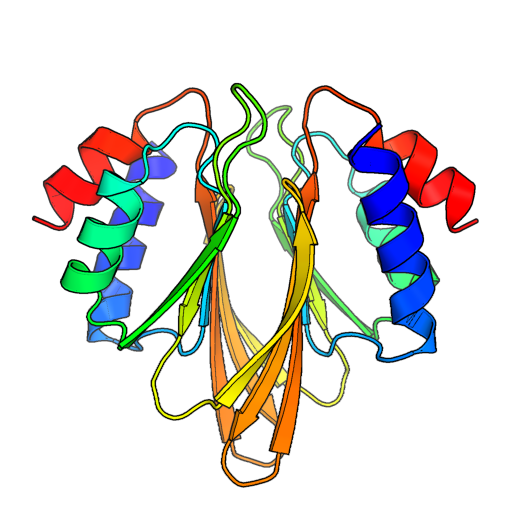L A 1 99 ? -7.602 19.688 1.397 1 43.81 99 VAL A O 1
ATOM 800 N N . GLN A 1 100 ? -6.055 18.672 0.254 1 42.25 100 GLN A N 1
ATOM 801 C CA . GLN A 1 100 ? -6.836 18.922 -0.955 1 42.25 100 GLN A CA 1
ATOM 802 C C . GLN A 1 100 ? -7.883 17.828 -1.16 1 42.25 100 GLN A C 1
ATOM 804 O O . GLN A 1 100 ? -7.746 16.719 -0.64 1 42.25 100 GLN A O 1
ATOM 809 N N . ASP A 1 101 ? -8.523 17.625 -2.404 1 41.28 101 ASP A N 1
ATOM 810 C CA . ASP A 1 101 ? -9.719 17.234 -3.143 1 41.28 101 ASP A CA 1
ATOM 811 C C . ASP A 1 101 ? -9.844 15.719 -3.238 1 41.28 101 ASP A C 1
ATOM 813 O O . ASP A 1 101 ? -10.562 15.203 -4.094 1 41.28 101 ASP A O 1
ATOM 817 N N . MET A 1 102 ? -9.055 14.867 -2.789 1 44.59 102 MET A N 1
ATOM 818 C CA . MET A 1 102 ? -9.438 13.641 -3.482 1 44.59 102 MET A CA 1
ATOM 819 C C . MET A 1 102 ? -10.93 13.375 -3.344 1 44.59 102 MET A C 1
ATOM 821 O O . MET A 1 102 ? -11.492 12.547 -4.066 1 44.59 102 MET A O 1
ATOM 825 N N . ARG A 1 103 ? -11.398 13.734 -2.238 1 44.88 103 ARG A N 1
ATOM 826 C CA . ARG A 1 103 ? -12.797 13.469 -1.907 1 44.88 103 ARG A CA 1
ATOM 827 C C . ARG A 1 103 ? -13.703 13.758 -3.096 1 44.88 103 ARG A C 1
ATOM 829 O O . ARG A 1 103 ? -14.539 12.93 -3.461 1 44.88 103 ARG A O 1
ATOM 836 N N . GLU A 1 104 ? -13.891 15.117 -3.1 1 43.41 104 GLU A N 1
ATOM 837 C CA . GLU A 1 104 ? -14.938 15.516 -4.035 1 43.41 104 GLU A CA 1
ATOM 838 C C . GLU A 1 104 ? -14.68 14.961 -5.43 1 43.41 104 GLU A C 1
ATOM 840 O O . GLU A 1 104 ? -15.617 14.57 -6.133 1 43.41 104 GLU A O 1
ATOM 845 N N . GLN A 1 105 ? -13.422 14.945 -5.836 1 42.38 105 GLN A N 1
ATOM 846 C CA . GLN A 1 105 ? -13.133 14.719 -7.246 1 42.38 105 GLN A CA 1
ATOM 847 C C . GLN A 1 105 ? -13.055 13.227 -7.562 1 42.38 105 GLN A C 1
ATOM 849 O O . GLN A 1 105 ? -13.352 12.812 -8.688 1 42.38 105 GLN A O 1
ATOM 854 N N . VAL A 1 106 ? -12.445 12.555 -6.781 1 44.44 106 VAL A N 1
ATOM 855 C CA . VAL A 1 106 ? -12.414 11.141 -7.121 1 44.44 106 VAL A CA 1
ATOM 856 C C . VAL A 1 106 ? -13.844 10.633 -7.332 1 44.44 106 VAL A C 1
ATOM 858 O O . VAL A 1 106 ? -14.125 9.945 -8.32 1 44.44 106 VAL A O 1
ATOM 861 N N . TRP A 1 107 ? -14.695 10.914 -6.297 1 45.88 107 TRP A N 1
ATOM 862 C CA . TRP A 1 107 ? -16.047 10.391 -6.391 1 45.88 107 TRP A CA 1
ATOM 863 C C . TRP A 1 107 ? -16.828 11.078 -7.508 1 45.88 107 TRP A C 1
ATOM 865 O O . TRP A 1 107 ? -17.672 10.461 -8.156 1 45.88 107 TRP A O 1
ATOM 875 N N . GLU A 1 108 ? -16.625 12.375 -7.422 1 46.44 108 GLU A N 1
ATOM 876 C CA . GLU A 1 108 ? -17.438 13.016 -8.461 1 46.44 108 GLU A CA 1
ATOM 877 C C . GLU A 1 108 ? -17.156 12.406 -9.828 1 46.44 108 GLU A C 1
ATOM 879 O O . GLU A 1 108 ? -18.031 12.359 -10.688 1 46.44 108 GLU A O 1
ATOM 884 N N . ARG A 1 109 ? -15.984 11.953 -9.922 1 38.47 109 ARG A N 1
ATOM 885 C CA . ARG A 1 109 ? -15.641 11.469 -11.258 1 38.47 109 ARG A CA 1
ATOM 886 C C . ARG A 1 109 ? -15.93 9.977 -11.383 1 38.47 109 ARG A C 1
ATOM 888 O O . ARG A 1 109 ? -16.016 9.453 -12.5 1 38.47 109 ARG A O 1
ATOM 895 N N . LEU A 1 110 ? -15.789 9.344 -10.32 1 40.94 110 LEU A N 1
ATOM 896 C CA . LEU A 1 110 ? -16.078 7.918 -10.445 1 40.94 110 LEU A CA 1
ATOM 897 C C . LEU A 1 110 ? -17.578 7.672 -10.445 1 40.94 110 LEU A C 1
ATOM 899 O O . LEU A 1 110 ? -18.031 6.566 -10.758 1 40.94 110 LEU A O 1
ATOM 903 N N . THR A 1 111 ? -18.359 8.641 -9.922 1 40.31 111 THR A N 1
ATO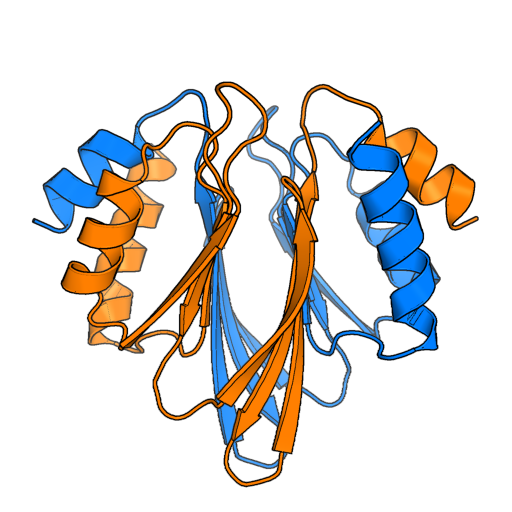M 904 C CA . THR A 1 111 ? -19.812 8.531 -9.992 1 40.31 111 THR A CA 1
ATOM 905 C C . THR A 1 111 ? -20.359 9.336 -11.172 1 40.31 111 THR A C 1
ATOM 907 O O . THR A 1 111 ? -19.75 10.336 -11.578 1 40.31 111 THR A O 1
ATOM 910 N N . MET B 1 1 ? -3.453 20.203 -9.766 1 36.72 1 MET B N 1
ATOM 911 C CA . MET B 1 1 ? -3.57 19.516 -11.047 1 36.72 1 MET B CA 1
ATOM 912 C C . MET B 1 1 ? -3.287 18.016 -10.898 1 36.72 1 MET B C 1
ATOM 914 O O . MET B 1 1 ? -3.941 17.188 -11.531 1 36.72 1 MET B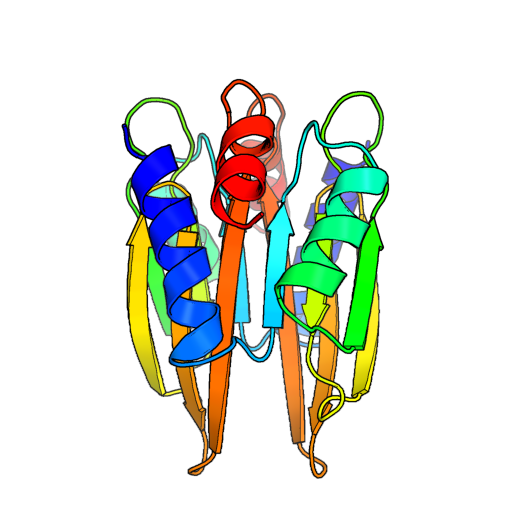 O 1
ATOM 918 N N . GLY B 1 2 ? -2.256 17.5 -10.023 1 45.09 2 GLY B N 1
ATOM 919 C CA . GLY B 1 2 ? -1.74 16.156 -9.844 1 45.09 2 GLY B CA 1
ATOM 920 C C . GLY B 1 2 ? -2.799 15.172 -9.383 1 45.09 2 GLY B C 1
ATOM 921 O O . GLY B 1 2 ? -2.812 14.016 -9.82 1 45.09 2 GLY B O 1
ATOM 922 N N . SER B 1 3 ? -3.787 15.773 -8.734 1 55.44 3 SER B N 1
ATOM 923 C CA . SER B 1 3 ? -4.848 14.969 -8.133 1 55.44 3 SER B CA 1
ATOM 924 C C . SER B 1 3 ? -5.836 14.477 -9.18 1 55.44 3 SER B C 1
ATOM 926 O O . SER B 1 3 ? -6.266 13.32 -9.141 1 55.44 3 SER B O 1
ATOM 928 N N . LYS B 1 4 ? -6.074 15.328 -10.211 1 57.78 4 LYS B N 1
ATOM 929 C CA . LYS B 1 4 ? -7.027 14.977 -11.258 1 57.78 4 LYS B CA 1
ATOM 930 C C . LYS B 1 4 ? -6.543 13.766 -12.055 1 57.78 4 LYS B C 1
ATOM 932 O O . LYS B 1 4 ? -7.332 12.883 -12.391 1 57.78 4 LYS B O 1
ATOM 937 N N . TRP B 1 5 ? -5.254 13.742 -12.148 1 59.34 5 TRP B N 1
ATOM 938 C CA . TRP B 1 5 ? -4.695 12.68 -12.977 1 59.34 5 TRP B CA 1
ATOM 939 C C . TRP B 1 5 ? -4.723 11.344 -12.234 1 59.34 5 TRP B C 1
ATOM 941 O O . TRP B 1 5 ? -5.023 10.305 -12.828 1 59.34 5 TRP B O 1
ATOM 951 N N . THR B 1 6 ? -4.625 11.43 -10.969 1 65 6 THR B N 1
ATOM 952 C CA . THR B 1 6 ? -4.625 10.211 -10.172 1 65 6 THR B CA 1
ATOM 953 C C . THR B 1 6 ? -6.012 9.57 -10.156 1 65 6 THR B C 1
ATOM 955 O O . THR B 1 6 ? -6.145 8.359 -10.32 1 65 6 THR B O 1
ATOM 958 N N . ILE B 1 7 ? -6.926 10.367 -10.156 1 64.88 7 ILE B N 1
ATOM 959 C CA . ILE B 1 7 ? -8.297 9.875 -10.109 1 64.88 7 ILE B CA 1
ATOM 960 C C . ILE B 1 7 ? -8.688 9.289 -11.469 1 64.88 7 ILE B C 1
ATOM 962 O O . ILE B 1 7 ? -9.32 8.234 -11.531 1 64.88 7 ILE B O 1
ATOM 966 N N . SER B 1 8 ? -8.336 10.055 -12.406 1 69.56 8 SER B N 1
ATOM 967 C CA . SER B 1 8 ? -8.602 9.555 -13.75 1 69.56 8 SER B CA 1
ATOM 968 C C . SER B 1 8 ? -7.93 8.211 -13.992 1 69.56 8 SER B C 1
ATOM 970 O O . SER B 1 8 ? -8.523 7.305 -14.578 1 69.56 8 SER B O 1
ATOM 972 N N . TYR B 1 9 ? -6.824 8.156 -13.469 1 76.44 9 TYR B N 1
ATOM 973 C CA . TYR B 1 9 ? -6.098 6.902 -13.664 1 76.44 9 TYR B CA 1
ATOM 974 C C . TYR B 1 9 ? -6.754 5.766 -12.883 1 76.44 9 TYR B C 1
ATOM 976 O O . TYR B 1 9 ? -6.906 4.656 -13.398 1 76.44 9 TYR B O 1
ATOM 984 N N . LEU B 1 10 ? -7.133 6.133 -11.742 1 76.06 10 LEU B N 1
ATOM 985 C CA . LEU B 1 10 ? -7.777 5.113 -10.922 1 76.06 10 LEU B CA 1
ATOM 986 C C . LEU B 1 10 ? -9.055 4.605 -11.586 1 76.06 10 LEU B C 1
ATOM 988 O O . LEU B 1 10 ? -9.344 3.408 -11.555 1 76.06 10 LEU B O 1
ATOM 992 N N . SER B 1 11 ? -9.719 5.52 -12.133 1 74.12 11 SER B N 1
ATOM 993 C CA . SER B 1 11 ? -10.938 5.148 -12.844 1 74.12 11 SER B CA 1
ATOM 994 C C . SER B 1 11 ? -10.617 4.297 -14.07 1 74.12 11 SER B C 1
ATOM 996 O O . SER B 1 11 ? -11.367 3.373 -14.398 1 74.12 11 SER B O 1
ATOM 998 N N . GLU B 1 12 ? -9.555 4.551 -14.648 1 77.31 12 GLU B N 1
ATOM 999 C CA . GLU B 1 12 ? -9.164 3.838 -15.867 1 77.31 12 GLU B CA 1
ATOM 1000 C C . GLU B 1 12 ? -8.711 2.414 -15.547 1 77.31 12 GLU B C 1
ATOM 1002 O O . GLU B 1 12 ? -9.016 1.481 -16.297 1 77.31 12 GLU B O 1
ATOM 1007 N N . ILE B 1 13 ? -8.047 2.34 -14.406 1 76.75 13 ILE B N 1
ATOM 1008 C CA . ILE B 1 13 ? -7.441 1.035 -14.164 1 76.75 13 ILE B CA 1
ATOM 1009 C C . ILE B 1 13 ? -8.508 0.056 -13.68 1 76.75 13 ILE B C 1
ATOM 1011 O O . ILE B 1 13 ? -8.328 -1.161 -13.766 1 76.75 13 ILE B O 1
ATOM 1015 N N . LYS B 1 14 ? -9.555 0.574 -13.234 1 75.69 14 LYS B N 1
ATOM 1016 C CA . LYS B 1 14 ? -10.672 -0.281 -12.836 1 75.69 14 LYS B CA 1
ATOM 1017 C C . LYS B 1 14 ? -11.094 -1.2 -13.977 1 75.69 14 LYS B C 1
ATOM 1019 O O . LYS B 1 14 ? -11.477 -2.35 -13.75 1 75.69 14 LYS B O 1
ATOM 1024 N N . HIS B 1 15 ? -10.977 -0.671 -15.141 1 75.06 15 HIS B N 1
ATOM 1025 C CA . HIS B 1 15 ? -11.461 -1.387 -16.312 1 75.06 15 HIS B CA 1
ATOM 1026 C C . HIS B 1 15 ? -10.32 -2.102 -17.031 1 75.06 15 HIS B C 1
ATOM 1028 O O . HIS B 1 15 ? -10.547 -3.096 -17.734 1 75.06 15 HIS B O 1
ATOM 1034 N N . LYS B 1 16 ? -9.172 -1.664 -16.875 1 77.44 16 LYS B N 1
ATOM 1035 C CA . LYS B 1 16 ? -8.031 -2.223 -17.594 1 77.44 16 LYS B CA 1
ATOM 1036 C C . LYS B 1 16 ? -7.402 -3.379 -16.828 1 77.44 16 LYS B C 1
ATOM 1038 O O . LYS B 1 16 ? -7.23 -4.473 -17.359 1 77.44 16 LYS B O 1
ATOM 1043 N N . HIS B 1 17 ? -6.961 -3.104 -15.641 1 79.25 17 HIS B N 1
ATOM 1044 C CA . HIS B 1 17 ? -6.473 -4.121 -14.719 1 79.25 17 HIS B CA 1
ATOM 1045 C C . HIS B 1 17 ? -6.844 -3.781 -13.281 1 79.25 17 HIS B C 1
ATOM 1047 O O . HIS B 1 17 ? -6.141 -3.014 -12.617 1 79.25 17 HIS B O 1
ATOM 1053 N N . LYS B 1 18 ? -8.055 -4.219 -12.969 1 84.75 18 LYS B N 1
ATOM 1054 C CA . LYS B 1 18 ? -8.422 -3.994 -11.57 1 84.75 18 LYS B CA 1
ATOM 1055 C C . LYS B 1 18 ? -7.328 -4.496 -10.625 1 84.75 18 LYS B C 1
ATOM 1057 O O . LYS B 1 18 ? -6.973 -5.676 -10.656 1 84.75 18 LYS B O 1
ATOM 1062 N N . PRO B 1 19 ? -6.746 -3.57 -9.828 1 92.56 19 PRO B N 1
ATOM 1063 C CA . PRO B 1 19 ? -5.715 -4.055 -8.906 1 92.56 19 PRO B CA 1
ATOM 1064 C C . PRO B 1 19 ? -6.215 -5.18 -8 1 92.56 19 PRO B C 1
ATOM 1066 O O . PRO B 1 19 ? -7.375 -5.168 -7.578 1 92.56 19 PRO B O 1
ATOM 1069 N N . ASP B 1 20 ? -5.32 -6.18 -7.746 1 95.12 20 ASP B N 1
ATOM 1070 C CA . ASP B 1 20 ? -5.656 -7.227 -6.785 1 95.12 20 ASP B CA 1
ATOM 1071 C C . ASP B 1 20 ? -5.738 -6.66 -5.367 1 95.12 20 ASP B C 1
ATOM 1073 O O . ASP B 1 20 ? -6.566 -7.098 -4.566 1 95.12 20 ASP B O 1
ATOM 1077 N N . PHE B 1 21 ? -4.848 -5.707 -5.129 1 95.62 21 PHE B N 1
ATOM 1078 C CA . PHE B 1 21 ? -4.793 -5 -3.854 1 95.62 21 PHE B CA 1
ATOM 1079 C C . PHE B 1 21 ? -4.691 -3.494 -4.074 1 95.62 21 PHE B C 1
ATOM 1081 O O . PHE B 1 21 ? -3.84 -3.025 -4.828 1 95.62 21 PHE B O 1
ATOM 1088 N N . LEU B 1 22 ? -5.586 -2.754 -3.479 1 92.31 22 LEU B N 1
ATOM 1089 C CA . LEU B 1 22 ? -5.527 -1.296 -3.492 1 92.31 22 LEU B CA 1
ATOM 1090 C C . LEU B 1 22 ? -5.496 -0.739 -2.072 1 92.31 22 LEU B C 1
ATOM 1092 O O . LEU B 1 22 ? -6.441 -0.929 -1.305 1 92.31 22 LEU B O 1
ATOM 1096 N N . PHE B 1 23 ? -4.383 -0.147 -1.73 1 90.25 23 PHE B N 1
ATOM 1097 C CA . PHE B 1 23 ? -4.238 0.52 -0.442 1 90.25 23 PHE B CA 1
ATOM 1098 C C . PHE B 1 23 ? -4.523 2.012 -0.569 1 90.25 23 PHE B C 1
ATOM 1100 O O . PHE B 1 23 ? -4.016 2.672 -1.478 1 90.25 23 PHE B O 1
ATOM 1107 N N . LEU B 1 24 ? -5.363 2.449 0.324 1 82.62 24 LEU B N 1
ATOM 1108 C CA . LEU B 1 24 ? -5.711 3.867 0.361 1 82.62 24 LEU B CA 1
ATOM 1109 C C . LEU B 1 24 ? -5.363 4.477 1.716 1 82.62 24 LEU B C 1
ATOM 1111 O O . LEU B 1 24 ? -5.809 3.984 2.756 1 82.62 24 LEU B O 1
ATOM 1115 N N . ALA B 1 25 ? -4.457 5.352 1.716 1 72.62 25 ALA B N 1
ATOM 1116 C CA . ALA B 1 25 ? -4.207 6.133 2.928 1 72.62 25 ALA B CA 1
ATOM 1117 C C . ALA B 1 25 ? -5.012 7.426 2.924 1 72.62 25 ALA B C 1
ATOM 1119 O O . ALA B 1 25 ? -4.781 8.305 2.09 1 72.62 25 ALA B O 1
ATOM 1120 N N . GLU B 1 26 ? -6.379 7.328 3.457 1 60.38 26 GLU B N 1
ATOM 1121 C CA . GLU B 1 26 ? -7.289 8.469 3.432 1 60.38 26 GLU B CA 1
ATOM 1122 C C . GLU B 1 26 ? -7.164 9.305 4.699 1 60.38 26 GLU B C 1
ATOM 1124 O O . GLU B 1 26 ? -7.383 8.805 5.805 1 60.38 26 GLU B O 1
ATOM 1129 N N . THR B 1 27 ? -6.492 10.367 4.852 1 52 27 THR B N 1
ATOM 1130 C CA . THR B 1 27 ? -6.316 11.117 6.09 1 52 27 THR B CA 1
ATOM 1131 C C . THR B 1 27 ? -7.645 11.703 6.559 1 52 27 THR B C 1
ATOM 1133 O O . THR B 1 27 ? -7.883 11.836 7.762 1 52 27 THR B O 1
ATOM 1136 N N . LYS B 1 28 ? -8.344 12.266 5.648 1 52.41 28 LYS B N 1
ATOM 1137 C CA . LYS B 1 28 ? -9.445 13.055 6.191 1 52.41 28 LYS B CA 1
ATOM 1138 C C . LYS B 1 28 ? -10.789 12.602 5.621 1 52.41 28 LYS B C 1
ATOM 1140 O O . LYS B 1 28 ? -11.758 13.352 5.629 1 52.41 28 LYS B O 1
ATOM 1145 N N . GLN B 1 29 ? -10.82 11.289 5.191 1 57.47 29 GLN B N 1
ATOM 1146 C CA . GLN B 1 29 ? -12.102 10.922 4.613 1 57.47 29 GLN B CA 1
ATOM 1147 C C . GLN B 1 29 ? -12.898 10.039 5.574 1 57.47 29 GLN B C 1
ATOM 1149 O O . GLN B 1 29 ? -12.32 9.258 6.332 1 57.47 29 GLN B O 1
ATOM 1154 N N . GLY B 1 30 ? -14.203 10.359 5.719 1 58.91 30 GLY B N 1
ATOM 1155 C CA . GLY B 1 30 ? -15.109 9.602 6.566 1 58.91 30 GLY B CA 1
ATOM 1156 C C . GLY B 1 30 ? -15.344 8.188 6.074 1 58.91 30 GLY B C 1
ATOM 1157 O O . GLY B 1 30 ? -14.922 7.832 4.969 1 58.91 30 GLY B O 1
ATOM 1158 N N . PRO B 1 31 ? -15.781 7.289 6.926 1 65.5 31 PRO B N 1
ATOM 1159 C CA . PRO B 1 31 ? -16.078 5.891 6.605 1 65.5 31 PRO B CA 1
ATOM 1160 C C . PRO B 1 31 ? -16.969 5.746 5.371 1 65.5 31 PRO B C 1
ATOM 1162 O O . PRO B 1 31 ? -16.875 4.746 4.652 1 65.5 31 PRO B O 1
ATOM 1165 N N . GLU B 1 32 ? -17.766 6.734 5.098 1 68.81 32 GLU B N 1
ATOM 1166 C CA . GLU B 1 32 ? -18.672 6.676 3.957 1 68.81 32 GLU B CA 1
ATOM 1167 C C . GLU B 1 32 ? -17.906 6.652 2.639 1 68.81 32 GLU B C 1
ATOM 1169 O O . GLU B 1 32 ? -18.297 5.973 1.691 1 68.81 32 GLU B O 1
ATOM 1174 N N . PHE B 1 33 ? -16.906 7.246 2.682 1 69.38 33 PHE B N 1
ATOM 1175 C CA . PHE B 1 33 ? -16.094 7.305 1.473 1 69.38 33 PHE B CA 1
ATOM 1176 C C . PHE B 1 33 ? -15.5 5.938 1.15 1 69.38 33 PHE B C 1
ATOM 1178 O O . PHE B 1 33 ? -15.562 5.48 0.007 1 69.38 33 PHE B O 1
ATOM 1185 N N . VAL B 1 34 ? -15.039 5.34 2.037 1 72.94 34 VAL B N 1
ATOM 1186 C CA . VAL B 1 34 ? -14.367 4.051 1.894 1 72.94 34 VAL B CA 1
ATOM 1187 C C . VAL B 1 34 ? -15.352 3.021 1.332 1 72.94 34 VAL B C 1
ATOM 1189 O O . VAL B 1 34 ? -15.008 2.271 0.413 1 72.94 34 VAL B O 1
ATOM 1192 N N . GLN B 1 35 ? -16.547 3.1 1.771 1 77.44 35 GLN B N 1
ATOM 1193 C CA . GLN B 1 35 ? -17.547 2.143 1.319 1 77.44 35 GLN B CA 1
ATOM 1194 C C . GLN B 1 35 ? -17.984 2.439 -0.112 1 77.44 35 GLN B C 1
ATOM 1196 O O . GLN B 1 35 ? -18.203 1.52 -0.903 1 77.44 35 GLN B O 1
ATOM 1201 N N . LYS B 1 36 ? -18.141 3.674 -0.336 1 75.25 36 LYS B N 1
ATOM 1202 C CA . LYS B 1 36 ? -18.531 4.07 -1.688 1 75.25 36 LYS B CA 1
ATOM 1203 C C . LYS B 1 36 ? -17.453 3.684 -2.701 1 75.25 36 LYS B C 1
ATOM 1205 O O . LYS B 1 36 ? -17.766 3.217 -3.797 1 75.25 36 LYS B O 1
ATOM 1210 N N . PHE B 1 37 ? -16.266 3.791 -2.285 1 77.12 37 PHE B N 1
ATOM 1211 C CA . PHE B 1 37 ? -15.133 3.436 -3.135 1 77.12 37 PHE B CA 1
ATOM 1212 C C . PHE B 1 37 ? -15.117 1.939 -3.422 1 77.12 37 PHE B C 1
ATOM 1214 O O . PHE B 1 37 ? -14.859 1.521 -4.551 1 77.12 37 PHE B O 1
ATOM 1221 N N . GLN B 1 38 ? -15.422 1.23 -2.465 1 82.56 38 GLN B N 1
ATOM 1222 C CA . GLN B 1 38 ? -15.469 -0.22 -2.613 1 82.56 38 GLN B CA 1
ATOM 1223 C C . GLN B 1 38 ? -16.469 -0.631 -3.686 1 82.56 38 GLN B C 1
ATOM 1225 O O . GLN B 1 38 ? -16.156 -1.448 -4.555 1 82.56 38 GLN B O 1
ATOM 1230 N N . GLY B 1 39 ? -17.688 -0.107 -3.543 1 81.12 39 GLY B N 1
ATOM 1231 C CA . GLY B 1 39 ? -18.734 -0.405 -4.512 1 81.12 39 GLY B CA 1
ATOM 1232 C C . GLY B 1 39 ? -18.391 0.047 -5.918 1 81.12 39 GLY B C 1
ATOM 1233 O O . GLY B 1 39 ? -18.625 -0.686 -6.883 1 81.12 39 GLY B O 1
ATOM 1234 N N . HIS B 1 40 ? -17.781 1.129 -5.973 1 76.31 40 HIS B N 1
ATOM 1235 C CA . HIS B 1 40 ? -17.438 1.705 -7.27 1 76.31 40 HIS B CA 1
ATOM 1236 C C . HIS B 1 40 ? -16.375 0.88 -7.98 1 76.31 40 HIS B C 1
ATOM 1238 O O . HIS B 1 40 ? -16.453 0.659 -9.188 1 76.31 40 HIS B O 1
ATOM 1244 N N . PHE B 1 41 ? -15.406 0.409 -7.27 1 82.56 41 PHE B N 1
ATOM 1245 C CA . PHE B 1 41 ? -14.289 -0.321 -7.859 1 82.56 41 PHE B CA 1
ATOM 1246 C C . PHE B 1 41 ? -14.609 -1.808 -7.961 1 82.56 41 PHE B C 1
ATOM 1248 O O . PHE B 1 41 ? -13.922 -2.549 -8.664 1 82.56 41 PHE B O 1
ATOM 1255 N N . GLY B 1 42 ? -15.641 -2.236 -7.199 1 86.06 42 GLY B N 1
ATOM 1256 C CA . GLY B 1 42 ? -16.109 -3.613 -7.285 1 86.06 42 GLY B CA 1
ATOM 1257 C C . GLY B 1 42 ? -15.273 -4.574 -6.461 1 86.06 42 GLY B C 1
ATOM 1258 O O . GLY B 1 42 ? -15.023 -5.707 -6.883 1 86.06 42 GLY B O 1
ATOM 1259 N N . TYR B 1 43 ? -14.734 -4.055 -5.379 1 90.88 43 TYR B N 1
ATOM 1260 C CA . TYR B 1 43 ? -13.992 -4.961 -4.512 1 90.88 43 TYR B CA 1
ATOM 1261 C C . TYR B 1 43 ? -14.93 -5.746 -3.605 1 90.88 43 TYR B C 1
ATOM 1263 O O . TYR B 1 43 ? -15.945 -5.223 -3.152 1 90.88 43 TYR B O 1
ATOM 1271 N N . ASP B 1 44 ? -14.469 -6.957 -3.359 1 91.69 44 ASP B N 1
ATOM 1272 C CA . ASP B 1 44 ? -15.266 -7.844 -2.514 1 91.69 44 ASP B CA 1
ATOM 1273 C C . ASP B 1 44 ? -14.938 -7.629 -1.037 1 91.69 44 ASP B C 1
ATOM 1275 O O . ASP B 1 44 ? -15.773 -7.883 -0.168 1 91.69 44 ASP B O 1
ATOM 1279 N N . ASN B 1 45 ? -13.727 -7.223 -0.816 1 94.94 45 ASN B N 1
ATOM 1280 C CA . ASN B 1 45 ? -13.25 -7.203 0.563 1 94.94 45 ASN B CA 1
ATOM 1281 C C . ASN B 1 45 ? -12.594 -5.871 0.912 1 94.94 45 ASN B C 1
ATOM 1283 O O . ASN B 1 45 ? -12.039 -5.203 0.041 1 94.94 45 ASN B O 1
ATOM 1287 N N . LEU B 1 46 ? -12.742 -5.492 2.178 1 91.81 46 LEU B N 1
ATOM 1288 C CA . LEU B 1 46 ? -12.25 -4.215 2.684 1 91.81 46 LEU B CA 1
ATOM 1289 C C . LEU B 1 46 ? -11.742 -4.352 4.113 1 91.81 46 LEU B C 1
ATOM 1291 O O . LEU B 1 46 ? -12.391 -4.973 4.953 1 91.81 46 LEU B O 1
ATOM 1295 N N . VAL B 1 47 ? -10.477 -3.887 4.32 1 91.06 47 VAL B N 1
ATOM 1296 C CA . VAL B 1 47 ? -9.938 -3.689 5.66 1 91.06 47 VAL B CA 1
ATOM 1297 C C . VAL B 1 47 ? -9.773 -2.195 5.938 1 91.06 47 VAL B C 1
ATOM 1299 O O . VAL B 1 47 ? -9.227 -1.46 5.113 1 91.06 47 VAL B O 1
ATOM 1302 N N . THR B 1 48 ? -10.336 -1.726 7.051 1 86.25 48 THR B N 1
ATOM 1303 C CA . THR B 1 48 ? -10.164 -0.318 7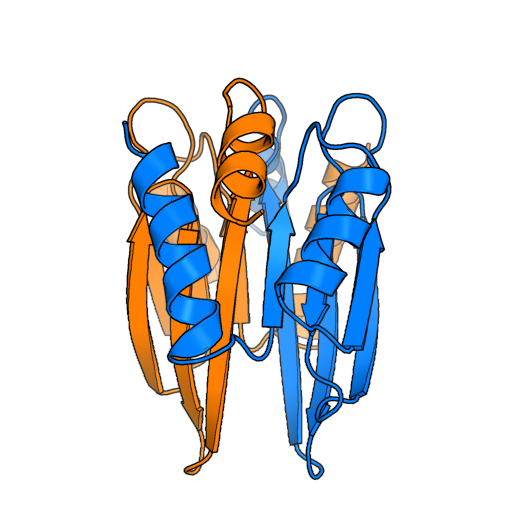.391 1 86.25 48 THR B CA 1
ATOM 1304 C C . THR B 1 48 ? -9.508 -0.169 8.758 1 86.25 48 THR B C 1
ATOM 1306 O O . THR B 1 48 ? -9.617 -1.056 9.609 1 86.25 48 THR B O 1
ATOM 1309 N N . VAL B 1 49 ? -8.68 0.876 8.852 1 82.75 49 VAL B N 1
ATOM 1310 C CA . VAL B 1 49 ? -8.148 1.333 10.133 1 82.75 49 VAL B CA 1
ATOM 1311 C C . VAL B 1 49 ? -8.648 2.748 10.422 1 82.75 49 VAL B C 1
ATOM 1313 O O . VAL B 1 49 ? -8.477 3.652 9.602 1 82.75 49 VAL B O 1
ATOM 1316 N N . ASP B 1 50 ? -9.352 2.881 11.586 1 71.75 50 ASP B N 1
ATOM 1317 C CA . ASP B 1 50 ? -9.898 4.188 11.938 1 71.75 50 ASP B CA 1
ATOM 1318 C C . ASP B 1 50 ? -8.789 5.191 12.234 1 71.75 50 ASP B C 1
ATOM 1320 O O . ASP B 1 50 ? -7.754 4.832 12.789 1 71.75 50 ASP B O 1
ATOM 1324 N N . PRO B 1 51 ? -8.93 6.395 11.68 1 61.81 51 PRO B N 1
ATOM 1325 C CA . PRO B 1 51 ? -7.934 7.41 12.023 1 61.81 51 PRO B CA 1
ATOM 1326 C C . PRO B 1 51 ? -7.934 7.762 13.516 1 61.81 51 PRO B C 1
ATOM 1328 O O . PRO B 1 51 ? -8.938 7.547 14.203 1 61.81 51 PRO B O 1
ATOM 1331 N N . VAL B 1 52 ? -6.707 7.914 14.102 1 53.59 52 VAL B N 1
ATOM 1332 C CA . VAL B 1 52 ? -6.664 8.5 15.438 1 53.59 52 VAL B CA 1
ATOM 1333 C C . VAL B 1 52 ? -6.816 10.016 15.344 1 53.59 52 VAL B C 1
ATOM 1335 O O . VAL B 1 52 ? -5.949 10.703 14.805 1 53.59 52 VAL B O 1
ATOM 1338 N N . GLY B 1 53 ? -7.977 10.625 15.523 1 51.59 53 GLY B N 1
ATOM 1339 C CA . GLY B 1 53 ? -8.359 12.016 15.375 1 51.59 53 GLY B CA 1
ATOM 1340 C C . GLY B 1 53 ? -8.984 12.328 14.023 1 51.59 53 GLY B C 1
ATOM 1341 O O . GLY B 1 53 ? -9.852 11.594 13.555 1 51.59 53 GLY B O 1
ATOM 1342 N N . ARG B 1 54 ? -8.516 13.648 13.523 1 47.41 54 ARG B N 1
ATOM 1343 C CA . ARG B 1 54 ? -9.172 14.086 12.289 1 47.41 54 ARG B CA 1
ATOM 1344 C C . ARG B 1 54 ? -8.688 13.273 11.094 1 47.41 54 ARG B C 1
ATOM 1346 O O . ARG B 1 54 ? -9.047 13.562 9.953 1 47.41 54 ARG B O 1
ATOM 1353 N N . SER B 1 55 ? -7.422 12.711 11 1 45.34 55 SER B N 1
ATOM 1354 C CA . SER B 1 55 ? -6.691 12.25 9.82 1 45.34 55 SER B CA 1
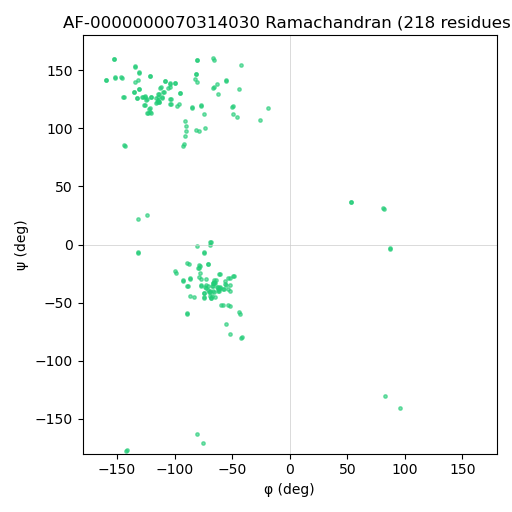ATOM 1355 C C . SER B 1 55 ? -7.258 10.93 9.305 1 45.34 55 SER B C 1
ATOM 1357 O O . SER B 1 55 ? -7.82 10.148 10.062 1 45.34 55 SER B O 1
ATOM 1359 N N . GLY B 1 56 ? -7.848 10.875 8.203 1 53.78 56 GLY B N 1
ATOM 1360 C CA . GLY B 1 56 ? -8.398 9.906 7.266 1 53.78 56 GLY B CA 1
ATOM 1361 C C . GLY B 1 56 ? -7.738 8.547 7.359 1 53.78 56 GLY B C 1
ATOM 1362 O O . GLY B 1 56 ? -6.531 8.453 7.598 1 53.78 56 GLY B O 1
ATOM 1363 N N . GLY B 1 57 ? -8.398 7.414 7.949 1 69.19 57 GLY B N 1
ATOM 1364 C CA . GLY B 1 57 ? -8.125 6.004 8.188 1 69.19 57 GLY B CA 1
ATOM 1365 C C . GLY B 1 57 ? -7.473 5.316 7.004 1 69.19 57 GLY B C 1
ATOM 1366 O O . GLY B 1 57 ? -7.188 5.949 5.988 1 69.19 57 GLY B O 1
ATOM 1367 N N . LEU B 1 58 ? -6.75 4.297 7.094 1 81.06 58 LEU B N 1
ATOM 1368 C CA . LEU B 1 58 ? -6.207 3.412 6.066 1 81.06 58 LEU B CA 1
ATOM 1369 C C . LEU B 1 58 ? -7.254 2.402 5.609 1 81.06 58 LEU B C 1
ATOM 1371 O O . LEU B 1 58 ? -8.086 1.963 6.406 1 81.06 58 LEU B O 1
ATOM 1375 N N . ALA B 1 59 ? -7.203 2.23 4.32 1 87.31 59 ALA B N 1
ATOM 1376 C CA . ALA B 1 59 ? -8.078 1.19 3.777 1 87.31 59 ALA B CA 1
ATOM 1377 C C . ALA B 1 59 ? -7.309 0.276 2.826 1 87.31 59 ALA B C 1
ATOM 1379 O O . ALA B 1 59 ? -6.434 0.731 2.09 1 87.31 59 ALA B O 1
ATOM 1380 N N . LEU B 1 60 ? -7.617 -0.981 2.889 1 92.75 60 LEU B N 1
ATOM 1381 C CA . LEU B 1 60 ? -7.125 -1.973 1.938 1 92.75 60 LEU B CA 1
ATOM 1382 C C . LEU B 1 60 ? -8.281 -2.686 1.247 1 92.75 60 LEU B C 1
ATOM 1384 O O . LEU B 1 60 ? -9.109 -3.314 1.907 1 92.75 60 LEU B O 1
ATOM 1388 N N . TYR B 1 61 ? -8.32 -2.49 -0.046 1 93 61 TYR B N 1
ATOM 1389 C CA . TYR B 1 61 ? -9.266 -3.223 -0.886 1 93 61 TYR B CA 1
ATOM 1390 C C . TYR B 1 61 ? -8.578 -4.402 -1.569 1 93 61 TYR B C 1
ATOM 1392 O O . TYR B 1 61 ? -7.441 -4.285 -2.027 1 93 61 TYR B O 1
ATOM 1400 N N . TYR B 1 62 ? -9.312 -5.559 -1.617 1 95.75 62 TYR B N 1
ATOM 1401 C CA . TYR B 1 62 ? -8.695 -6.684 -2.305 1 95.75 62 TYR B CA 1
ATOM 1402 C C . TYR B 1 62 ? -9.75 -7.617 -2.885 1 95.75 62 TYR B C 1
ATOM 1404 O O . TYR B 1 62 ? -10.898 -7.621 -2.441 1 95.75 62 TYR B O 1
ATOM 1412 N N . ASN B 1 63 ? -9.328 -8.422 -3.883 1 94.12 63 ASN B N 1
ATOM 1413 C CA . ASN B 1 63 ? -10.211 -9.344 -4.59 1 94.12 63 ASN B CA 1
ATOM 1414 C C . ASN B 1 63 ? -10.438 -10.625 -3.793 1 94.12 63 ASN B C 1
ATOM 1416 O O . ASN B 1 63 ? -9.578 -11.031 -3.008 1 94.12 63 ASN B O 1
ATOM 1420 N N . SER B 1 64 ? -11.5 -11.344 -4.059 1 93.81 64 SER B N 1
ATOM 1421 C CA . SER B 1 64 ? -11.906 -12.523 -3.307 1 93.81 64 SER B CA 1
ATOM 1422 C C . SER B 1 64 ? -11.016 -13.719 -3.629 1 93.81 64 SER B C 1
ATOM 1424 O O . SER B 1 64 ? -11.062 -14.742 -2.941 1 93.81 64 SER B O 1
ATOM 1426 N N . GLU B 1 65 ? -10.164 -13.531 -4.59 1 93.62 65 GLU B N 1
ATOM 1427 C CA . GLU B 1 65 ? -9.234 -14.617 -4.91 1 93.62 65 GLU B CA 1
ATOM 1428 C C . GLU B 1 65 ? -8.195 -14.789 -3.812 1 93.62 65 GLU B C 1
ATOM 1430 O O . GLU B 1 65 ? -7.551 -15.836 -3.719 1 93.62 65 GLU B O 1
ATOM 1435 N N . TYR B 1 66 ? -8.094 -13.766 -2.986 1 95.56 66 TYR B N 1
ATOM 1436 C CA . TYR B 1 66 ? -7.078 -13.797 -1.935 1 95.56 66 TYR B CA 1
ATOM 1437 C C . TYR B 1 66 ? -7.727 -13.953 -0.563 1 95.56 66 TYR B C 1
ATOM 1439 O O . TYR B 1 66 ? -8.75 -13.328 -0.276 1 95.56 66 TYR B O 1
ATOM 1447 N N . GLN B 1 67 ? -7.223 -14.883 0.2 1 96.69 67 GLN B N 1
ATOM 1448 C CA . GLN B 1 67 ? -7.492 -14.883 1.634 1 96.69 67 GLN B CA 1
ATOM 1449 C C . GLN B 1 67 ? -6.516 -13.977 2.379 1 96.69 67 GLN B C 1
ATOM 1451 O O . GLN B 1 67 ? -5.309 -14.219 2.367 1 96.69 67 GLN B O 1
ATOM 1456 N N . VAL B 1 68 ? -7.062 -12.953 3.004 1 97.19 68 VAL B N 1
ATOM 1457 C CA . VAL B 1 68 ? -6.191 -11.945 3.6 1 97.19 68 VAL B CA 1
ATOM 1458 C C . VAL B 1 68 ? -6.324 -11.984 5.121 1 97.19 68 VAL B C 1
ATOM 1460 O O . VAL B 1 68 ? -7.434 -12.008 5.652 1 97.19 68 VAL B O 1
ATOM 1463 N N . LYS B 1 69 ? -5.238 -12.055 5.781 1 96.81 69 LYS B N 1
ATOM 1464 C CA . LYS B 1 69 ? -5.141 -11.953 7.234 1 96.81 69 LYS B CA 1
ATOM 1465 C C . LYS B 1 69 ? -4.383 -10.695 7.648 1 96.81 69 LYS B C 1
ATOM 1467 O O . LYS B 1 69 ? -3.246 -10.484 7.223 1 96.81 69 LYS B O 1
ATOM 1472 N N . VAL B 1 70 ? -5.043 -9.898 8.461 1 95.62 70 VAL B N 1
ATOM 1473 C CA . VAL B 1 70 ? -4.355 -8.727 9 1 95.62 70 VAL B CA 1
ATOM 1474 C C . VAL B 1 70 ? -3.416 -9.148 10.125 1 95.62 70 VAL B C 1
ATOM 1476 O O . VAL B 1 70 ? -3.859 -9.688 11.141 1 95.62 70 VAL B O 1
ATOM 1479 N N . LEU B 1 71 ? -2.145 -8.875 9.93 1 94.19 71 LEU B N 1
ATOM 1480 C CA . LEU B 1 71 ? -1.146 -9.25 10.93 1 94.19 71 LEU B CA 1
ATOM 1481 C C . LEU B 1 71 ? -0.953 -8.141 11.945 1 94.19 71 LEU B C 1
ATOM 1483 O O . LEU B 1 71 ? -0.672 -8.406 13.117 1 94.19 71 LEU B O 1
ATOM 1487 N N . TYR B 1 72 ? -1.051 -6.922 11.453 1 89.75 72 TYR B N 1
ATOM 1488 C CA . TYR B 1 72 ? -0.921 -5.734 12.289 1 89.75 72 TYR B CA 1
ATOM 1489 C C . TYR B 1 72 ? -1.557 -4.523 11.617 1 89.75 72 TYR B C 1
ATOM 1491 O O . TYR B 1 72 ? -1.48 -4.371 10.398 1 89.75 72 TYR B O 1
ATOM 1499 N N . SER B 1 73 ? -2.201 -3.697 12.391 1 87.5 73 SER B N 1
ATOM 1500 C CA . SER B 1 73 ? -2.697 -2.428 11.867 1 87.5 73 SER B CA 1
ATOM 1501 C C . SER B 1 73 ? -2.641 -1.334 12.93 1 87.5 73 SER B C 1
ATOM 1503 O O . SER B 1 73 ? -2.771 -1.612 14.125 1 87.5 73 SER B O 1
ATOM 1505 N N . SER B 1 74 ? -2.342 -0.202 12.484 1 80.88 74 SER B N 1
ATOM 1506 C CA . SER B 1 74 ? -2.41 1.042 13.242 1 80.88 74 SER B CA 1
ATOM 1507 C C . SER B 1 74 ? -2.895 2.195 12.367 1 80.88 74 SER B C 1
ATOM 1509 O O . SER B 1 74 ? -3.186 2.006 11.188 1 80.88 74 SER B O 1
ATOM 1511 N N . ASN B 1 75 ? -2.928 3.33 12.953 1 76.69 75 ASN B N 1
ATOM 1512 C CA . ASN B 1 75 ? -3.33 4.496 12.172 1 76.69 75 ASN B CA 1
ATOM 1513 C C . ASN B 1 75 ? -2.28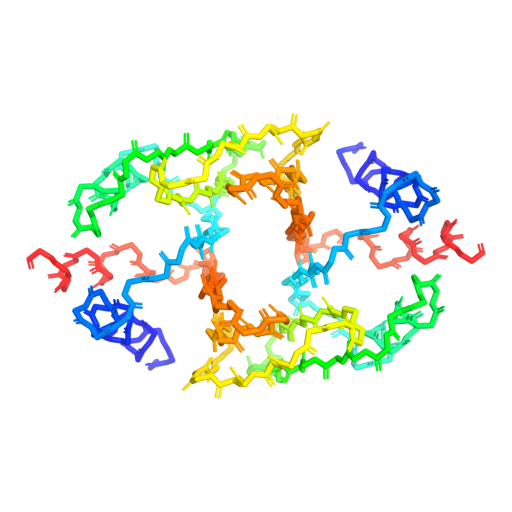3 4.855 11.125 1 76.69 75 ASN B C 1
ATOM 1515 O O . ASN B 1 75 ? -2.518 5.719 10.281 1 76.69 75 ASN B O 1
ATOM 1519 N N . ARG B 1 76 ? -1.219 4.012 11.086 1 77.56 76 ARG B N 1
ATOM 1520 C CA . ARG B 1 76 ? -0.142 4.387 10.18 1 77.56 76 ARG B CA 1
ATOM 1521 C C . ARG B 1 76 ? 0.288 3.201 9.32 1 77.56 76 ARG B C 1
ATOM 1523 O O . ARG B 1 76 ? 1.167 3.332 8.469 1 77.56 76 ARG B O 1
ATOM 1530 N N . MET B 1 77 ? -0.279 2.061 9.656 1 84.25 77 MET B N 1
ATOM 1531 C CA . MET B 1 77 ? 0.244 0.893 8.953 1 84.25 77 MET B CA 1
ATOM 1532 C C . MET B 1 77 ? -0.818 -0.196 8.844 1 84.25 77 MET B C 1
ATOM 1534 O O . MET B 1 77 ? -1.609 -0.394 9.766 1 84.25 77 MET B O 1
ATOM 1538 N N . ILE B 1 78 ? -0.782 -0.856 7.723 1 90.12 78 ILE B N 1
ATOM 1539 C CA . ILE B 1 78 ? -1.486 -2.123 7.559 1 90.12 78 ILE B CA 1
ATOM 1540 C C . ILE B 1 78 ? -0.515 -3.195 7.07 1 90.12 78 ILE B C 1
ATOM 1542 O O . ILE B 1 78 ? 0.178 -3.002 6.066 1 90.12 78 ILE B O 1
ATOM 1546 N N . ASP B 1 79 ? -0.369 -4.238 7.859 1 93 79 ASP B N 1
ATOM 1547 C CA . ASP B 1 79 ? 0.43 -5.41 7.516 1 93 79 ASP B CA 1
ATOM 1548 C C . ASP B 1 79 ? -0.451 -6.645 7.344 1 93 79 ASP B C 1
ATOM 1550 O O . ASP B 1 79 ? -1.193 -7.02 8.25 1 93 79 ASP B O 1
ATOM 1554 N N . VAL B 1 80 ? -0.307 -7.223 6.098 1 96 80 VAL B N 1
ATOM 1555 C CA . VAL B 1 80 ? -1.221 -8.336 5.852 1 96 80 VAL B CA 1
ATOM 1556 C C . VAL B 1 80 ? -0.459 -9.5 5.227 1 96 80 VAL B C 1
ATOM 1558 O O . VAL B 1 80 ? 0.579 -9.305 4.59 1 96 80 VAL B O 1
ATOM 1561 N N . GLU B 1 81 ? -1.012 -10.664 5.477 1 96.38 81 GLU B N 1
ATOM 1562 C CA . GLU B 1 81 ? -0.705 -11.883 4.738 1 96.38 81 GLU B CA 1
ATOM 1563 C C . GLU B 1 81 ? -1.822 -12.234 3.76 1 96.38 81 GLU B C 1
ATOM 1565 O O . GLU B 1 81 ? -2.986 -12.336 4.152 1 96.38 81 GLU B O 1
ATOM 1570 N N . ALA B 1 82 ? -1.487 -12.312 2.477 1 96.75 82 ALA B N 1
ATOM 1571 C CA . ALA B 1 82 ? -2.457 -12.703 1.457 1 96.75 82 ALA B CA 1
ATOM 1572 C C . ALA B 1 82 ? -2.107 -14.055 0.854 1 96.75 82 ALA B C 1
ATOM 1574 O O . ALA B 1 82 ? -0.942 -14.328 0.549 1 96.75 82 ALA B O 1
ATOM 1575 N N . GLU B 1 83 ? -3.115 -14.844 0.74 1 95.69 83 GLU B N 1
ATOM 1576 C CA . GLU B 1 83 ? -2.893 -16.188 0.204 1 95.69 83 GLU B CA 1
ATOM 1577 C C . GLU B 1 83 ? -3.838 -16.484 -0.957 1 95.69 83 GLU B C 1
ATOM 1579 O O . GLU B 1 83 ? -5.031 -16.188 -0.884 1 95.69 83 GLU B O 1
ATOM 1584 N N . ALA B 1 84 ? -3.234 -16.891 -2.051 1 91.25 84 ALA B N 1
ATOM 1585 C CA . ALA B 1 84 ? -4.008 -17.422 -3.174 1 91.25 84 ALA B CA 1
ATOM 1586 C C . ALA B 1 84 ? -3.369 -18.688 -3.73 1 91.25 84 ALA B C 1
ATOM 1588 O O . ALA B 1 84 ? -2.16 -18.734 -3.973 1 91.25 84 ALA B O 1
ATOM 1589 N N . LEU B 1 85 ? -4.16 -19.719 -3.922 1 89.06 85 LEU B N 1
ATOM 1590 C CA . LEU B 1 85 ? -3.73 -20.969 -4.52 1 89.06 85 LEU B CA 1
ATOM 1591 C C . LEU B 1 85 ? -2.506 -21.531 -3.797 1 89.06 85 LEU B C 1
ATOM 1593 O O . LEU B 1 85 ? -1.528 -21.922 -4.434 1 89.06 85 LEU B O 1
ATOM 1597 N N . GLY B 1 86 ? -2.43 -21.375 -2.471 1 88.38 86 GLY B N 1
ATOM 1598 C CA . GLY B 1 86 ? -1.386 -21.969 -1.647 1 88.38 86 GLY B CA 1
ATOM 1599 C C . GLY B 1 86 ? -0.143 -21.109 -1.551 1 88.38 86 GLY B C 1
ATOM 1600 O O . GLY B 1 86 ? 0.851 -21.5 -0.94 1 88.38 86 GLY B O 1
ATOM 1601 N N . LYS B 1 87 ? -0.117 -20 -2.242 1 90.25 87 LYS B N 1
ATOM 1602 C CA . LYS B 1 87 ? 1.028 -19.094 -2.176 1 90.25 87 LYS B CA 1
ATOM 1603 C C . LYS B 1 87 ? 0.712 -17.875 -1.325 1 90.25 87 LYS B C 1
ATOM 1605 O O . LYS B 1 87 ? -0.39 -17.328 -1.403 1 90.25 87 LYS B O 1
ATOM 1610 N N . LYS B 1 88 ? 1.7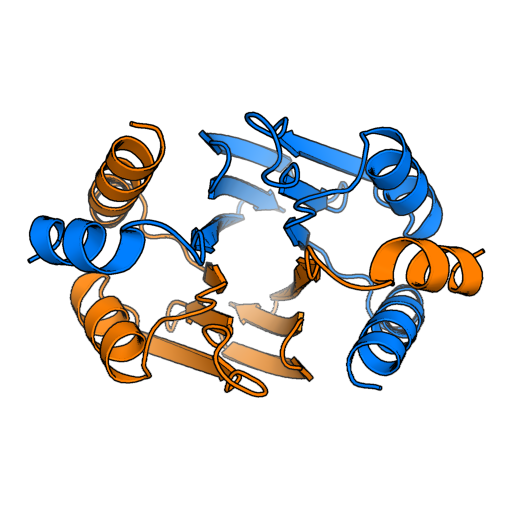4 -17.562 -0.554 1 93 88 LYS B N 1
ATOM 1611 C CA . LYS B 1 88 ? 1.556 -16.422 0.347 1 93 88 LYS B CA 1
ATOM 1612 C C . LYS B 1 88 ? 2.369 -15.219 -0.113 1 93 88 LYS B C 1
ATOM 1614 O O . LYS B 1 88 ? 3.461 -15.375 -0.666 1 93 88 LYS B O 1
ATOM 1619 N N . VAL B 1 89 ? 1.734 -14.102 0.041 1 94 89 VAL B N 1
ATOM 1620 C CA . VAL B 1 89 ? 2.426 -12.844 -0.189 1 94 89 VAL B CA 1
ATOM 1621 C C . VAL B 1 89 ? 2.186 -11.898 0.988 1 94 89 VAL B C 1
ATOM 1623 O O . VAL B 1 89 ? 1.071 -11.82 1.509 1 94 89 VAL B O 1
ATOM 1626 N N . TYR B 1 90 ? 3.285 -11.281 1.439 1 94.69 90 TYR B N 1
ATOM 1627 C CA . TYR B 1 90 ? 3.188 -10.352 2.555 1 94.69 90 TYR B CA 1
ATOM 1628 C C . TYR B 1 90 ? 3.26 -8.906 2.064 1 94.69 90 TYR B C 1
ATOM 1630 O O . TYR B 1 90 ? 4.188 -8.531 1.347 1 94.69 90 TYR B O 1
ATOM 1638 N N . LEU B 1 91 ? 2.232 -8.109 2.441 1 95.81 91 LEU B N 1
ATOM 1639 C CA . LEU B 1 91 ? 2.113 -6.715 2.029 1 95.81 91 LEU B CA 1
ATOM 1640 C C . LEU B 1 91 ? 2.082 -5.793 3.242 1 95.81 91 LEU B C 1
ATOM 1642 O O . LEU B 1 91 ? 1.334 -6.031 4.191 1 95.81 91 LEU B O 1
ATOM 1646 N N . THR B 1 92 ? 2.955 -4.816 3.219 1 92.12 92 THR B N 1
ATOM 1647 C CA . THR B 1 92 ? 2.969 -3.822 4.289 1 92.12 92 THR B CA 1
ATOM 1648 C C . THR B 1 92 ? 2.861 -2.412 3.719 1 92.12 92 THR B C 1
ATOM 1650 O O . THR B 1 92 ? 3.592 -2.053 2.793 1 92.12 92 THR B O 1
ATOM 1653 N N . PHE B 1 93 ? 1.933 -1.722 4.215 1 89.25 93 PHE B N 1
ATOM 1654 C CA . PHE B 1 93 ? 1.751 -0.323 3.848 1 89.25 93 PHE B CA 1
ATOM 1655 C C . PHE B 1 93 ? 2.004 0.589 5.043 1 89.25 93 PHE B C 1
ATOM 1657 O O . PHE B 1 93 ? 1.412 0.403 6.105 1 89.25 93 PHE B O 1
ATOM 1664 N N . VAL B 1 94 ? 2.867 1.546 4.816 1 81.88 94 VAL B N 1
ATOM 1665 C CA . VAL B 1 94 ? 3.203 2.461 5.902 1 81.88 94 VAL B CA 1
ATOM 1666 C C . VAL B 1 94 ? 2.955 3.9 5.461 1 81.88 94 VAL B C 1
ATOM 1668 O O . VAL B 1 94 ? 3.498 4.348 4.445 1 81.88 94 VAL B O 1
ATOM 1671 N N . TYR B 1 95 ? 2.16 4.531 6.242 1 74.56 95 TYR B N 1
ATOM 1672 C CA . TYR B 1 95 ? 1.923 5.961 6.059 1 74.56 95 TYR B CA 1
ATOM 1673 C C . TYR B 1 95 ? 2.812 6.785 6.98 1 74.56 95 TYR B C 1
ATOM 1675 O O . TYR B 1 95 ? 2.75 6.641 8.203 1 74.56 95 TYR B O 1
ATOM 1683 N N . GLY B 1 96 ? 3.65 7.664 6.484 1 60.59 96 GLY B N 1
ATOM 1684 C CA . GLY B 1 96 ? 4.555 8.484 7.273 1 60.59 96 GLY B CA 1
ATOM 1685 C C . GLY B 1 96 ? 3.947 9.812 7.688 1 60.59 96 GLY B C 1
ATOM 1686 O O . GLY B 1 96 ? 3.299 10.484 6.879 1 60.59 96 GLY B O 1
ATOM 1687 N N . ASP B 1 97 ? 3.49 10.039 8.867 1 52.44 97 ASP B N 1
ATOM 1688 C CA . ASP B 1 97 ? 2.945 11.297 9.375 1 52.44 97 ASP B CA 1
ATOM 1689 C C . ASP B 1 97 ? 3.84 12.477 8.992 1 52.44 97 ASP B C 1
ATOM 1691 O O . ASP B 1 97 ? 5.039 12.469 9.273 1 52.44 97 ASP B O 1
ATOM 1695 N N . PRO B 1 98 ? 3.383 13.375 8.047 1 47.19 98 PRO B N 1
ATOM 1696 C CA . PRO B 1 98 ? 4.152 14.594 7.805 1 47.19 98 PRO B CA 1
ATOM 1697 C C . PRO B 1 98 ? 4.648 15.25 9.094 1 47.19 98 PRO B C 1
ATOM 1699 O O . PRO B 1 98 ? 5.68 15.922 9.094 1 47.19 98 PRO B O 1
ATOM 1702 N N . VAL B 1 99 ? 3.703 15.578 9.852 1 43.22 99 VAL B N 1
ATOM 1703 C CA . VAL B 1 99 ? 4.109 16.359 11.016 1 43.22 99 VAL B CA 1
ATOM 1704 C C . VAL B 1 99 ? 5.234 15.648 11.758 1 43.22 99 VAL B C 1
ATOM 1706 O O . VAL B 1 99 ? 6.195 16.281 12.195 1 43.22 99 VAL B O 1
ATOM 1709 N N . GLN B 1 100 ? 4.836 14.609 12.508 1 41.34 100 GLN B N 1
ATOM 1710 C CA . GLN B 1 100 ? 5.691 14.094 13.57 1 41.34 100 GLN B CA 1
ATOM 1711 C C . GLN B 1 100 ? 6.852 13.281 12.992 1 41.34 100 GLN B C 1
ATOM 1713 O O . GLN B 1 100 ? 6.77 12.781 11.867 1 41.34 100 GLN B O 1
ATOM 1718 N N . ASP B 1 101 ? 7.715 12.508 13.953 1 40.66 101 ASP B N 1
ATOM 1719 C CA . ASP B 1 101 ? 8.961 11.844 14.336 1 40.66 101 ASP B CA 1
ATOM 1720 C C . ASP B 1 101 ? 9.18 10.57 13.523 1 40.66 101 ASP B C 1
ATOM 1722 O O . ASP B 1 101 ? 9.992 9.727 13.891 1 40.66 101 ASP B O 1
ATOM 1726 N N . MET B 1 102 ? 8.414 10.172 12.695 1 44.12 102 MET B N 1
ATOM 1727 C CA . MET B 1 102 ? 8.898 8.828 12.398 1 44.12 102 MET B CA 1
ATOM 1728 C C . MET B 1 102 ? 10.359 8.859 11.953 1 44.12 102 MET B C 1
ATOM 1730 O O . MET B 1 102 ? 11.008 7.816 11.859 1 44.12 102 MET B O 1
ATOM 1734 N N . ARG B 1 103 ? 10.695 9.891 11.344 1 44.38 103 ARG B N 1
ATOM 1735 C CA . ARG B 1 103 ? 12.062 10.031 10.859 1 44.38 103 ARG B CA 1
ATOM 1736 C C . ARG B 1 103 ? 13.062 9.516 11.891 1 44.38 103 ARG B C 1
ATOM 1738 O O . ARG B 1 103 ? 13.953 8.734 11.562 1 44.38 103 ARG B O 1
ATOM 1745 N N . GLU B 1 104 ? 13.164 10.523 12.797 1 43.22 104 GLU B N 1
ATOM 1746 C CA . GLU B 1 104 ? 14.234 10.266 13.758 1 43.22 104 GLU B CA 1
ATOM 1747 C C . GLU B 1 104 ? 14.086 8.883 14.391 1 43.22 104 GLU B C 1
ATOM 1749 O O . GLU B 1 104 ? 15.078 8.203 14.648 1 43.22 104 GLU B O 1
ATOM 1754 N N . GLN B 1 105 ? 12.867 8.5 14.688 1 42.22 105 GLN B N 1
ATOM 1755 C CA . GLN B 1 105 ? 12.664 7.336 15.547 1 42.22 105 GLN B CA 1
ATOM 1756 C C . GLN B 1 105 ? 12.742 6.039 14.75 1 42.22 105 GLN B C 1
ATOM 1758 O O . GLN B 1 105 ? 13.117 4.996 15.281 1 42.22 105 GLN B O 1
ATOM 1763 N N . VAL B 1 106 ? 12.148 6.043 13.711 1 43.94 106 VAL B N 1
ATOM 1764 C CA . VAL B 1 106 ? 12.242 4.781 12.992 1 43.94 106 VAL B CA 1
ATOM 1765 C C . VAL B 1 106 ? 13.703 4.371 12.852 1 43.94 106 VAL B C 1
ATOM 1767 O O . VAL B 1 106 ? 14.062 3.221 13.117 1 43.94 106 VAL B O 1
ATOM 1770 N N . TRP B 1 107 ? 14.492 5.336 12.305 1 45.75 107 TRP B N 1
ATOM 1771 C CA . TRP B 1 107 ? 15.891 5 12.062 1 45.75 107 TRP B CA 1
ATOM 1772 C C . TRP B 1 107 ? 16.641 4.836 13.375 1 45.75 107 TRP B C 1
ATOM 1774 O O . TRP B 1 107 ? 17.562 4.008 13.477 1 45.75 107 TRP B O 1
ATOM 1784 N N . GLU B 1 108 ? 16.344 5.832 14.18 1 46.34 108 GLU B N 1
ATOM 1785 C CA . GLU B 1 108 ? 17.109 5.672 15.398 1 46.34 108 GLU B CA 1
ATOM 1786 C C . GLU B 1 108 ? 16.938 4.281 16 1 46.34 108 GLU B C 1
ATOM 1788 O O . GLU B 1 108 ? 17.844 3.744 16.625 1 46.34 108 GLU B O 1
ATOM 1793 N N . ARG B 1 109 ? 15.82 3.766 15.727 1 38.38 109 ARG B N 1
ATOM 1794 C CA . ARG B 1 109 ? 15.562 2.477 16.359 1 38.38 109 ARG B CA 1
ATOM 1795 C C . ARG B 1 109 ? 15.984 1.325 15.461 1 38.38 109 ARG B C 1
ATOM 1797 O O . ARG B 1 109 ? 16.156 0.194 15.922 1 38.38 109 ARG B O 1
ATOM 1804 N N . LEU B 1 110 ? 15.883 1.577 14.234 1 40.47 110 LEU B N 1
ATOM 1805 C CA . LEU B 1 110 ? 16.297 0.479 13.375 1 40.47 110 LEU B CA 1
ATOM 1806 C C . LEU B 1 110 ? 17.828 0.438 13.25 1 40.47 110 LEU B C 1
ATOM 1808 O O . LEU B 1 110 ? 18.375 -0.538 12.75 1 40.47 110 LEU B O 1
ATOM 1812 N N . THR B 1 111 ? 18.5 1.555 13.547 1 40.03 111 THR B N 1
ATOM 1813 C CA . THR B 1 111 ? 19.953 1.565 13.578 1 40.03 111 THR B CA 1
ATOM 1814 C C . THR B 1 111 ? 20.469 1.405 15 1 40.03 111 THR B C 1
ATOM 1816 O O . THR B 1 111 ? 19.812 1.816 15.961 1 40.03 111 THR B O 1
#